Protein AF-0000000067704475 (afdb_homodimer)

Sequence (230 aa):
VDNSTEVEGEVRLVNEGNGSCFGRVEIFHRGQWGTVCDDSWGLEDARVVCRQLGCGGVLSAPSNAHFGQGTGPILMDDVSCTGRESKLSECRHSGFGSHNCGHSEDAGVICQEIIVDNSTEVEGEVRLVNEGNGSCFGRVEIFHRGQWGTVCDDSWGLEDARVVCRQLGCGGVLSAPSNAHFGQGTGPILMDDVSCTGRESKLSECRHSGFGSHNCGHSEDAGVICQEII

Structure (mmCIF, N/CA/C/O backbone):
data_AF-0000000067704475-model_v1
#
loop_
_entity.id
_entity.type
_entity.pdbx_description
1 polymer 'SRCR domain-containing protein'
#
loop_
_atom_site.group_PDB
_atom_site.id
_atom_site.type_symbol
_atom_site.label_atom_id
_atom_site.label_alt_id
_atom_site.label_comp_id
_atom_site.label_asym_id
_atom_site.label_entity_id
_atom_site.label_seq_id
_atom_site.pdbx_PDB_ins_code
_atom_site.Cartn_x
_atom_site.Cartn_y
_atom_site.Cartn_z
_atom_site.occupancy
_atom_site.B_iso_or_equiv
_atom_site.auth_seq_id
_atom_site.auth_comp_id
_atom_site.auth_asym_id
_atom_site.auth_atom_id
_atom_site.pdbx_PDB_model_num
ATOM 1 N N . VAL A 1 1 ? -25.469 -4.277 -10.938 1 27.5 1 VAL A N 1
ATOM 2 C CA . VAL A 1 1 ? -24.594 -5.32 -11.461 1 27.5 1 VAL A CA 1
ATOM 3 C C . VAL A 1 1 ? -23.141 -4.898 -11.297 1 27.5 1 VAL A C 1
ATOM 5 O O . VAL A 1 1 ? -22.719 -3.873 -11.844 1 27.5 1 VAL A O 1
ATOM 8 N N . ASP A 1 2 ? -22.547 -4.988 -10.148 1 29.66 2 ASP A N 1
ATOM 9 C CA . ASP A 1 2 ? -21.188 -4.527 -9.852 1 29.66 2 ASP A CA 1
ATOM 10 C C . ASP A 1 2 ? -20.219 -4.941 -10.953 1 29.66 2 ASP A C 1
ATOM 12 O O . ASP A 1 2 ? -20.062 -6.133 -11.234 1 29.66 2 ASP A O 1
ATOM 16 N N . ASN A 1 3 ? -20.25 -4.293 -12.039 1 37.5 3 ASN A N 1
ATOM 17 C CA . ASN A 1 3 ? -19.438 -4.469 -13.242 1 37.5 3 ASN A CA 1
ATOM 18 C C . ASN A 1 3 ? -17.984 -4.801 -12.898 1 37.5 3 ASN A C 1
ATOM 20 O O . ASN A 1 3 ? -17.109 -3.934 -12.969 1 37.5 3 ASN A O 1
ATOM 24 N N . SER A 1 4 ? -17.703 -5.363 -11.75 1 48.84 4 SER A N 1
ATOM 25 C CA . SER A 1 4 ? -16.312 -5.668 -11.445 1 48.84 4 SER A CA 1
ATOM 26 C C . SER A 1 4 ? -15.719 -6.605 -12.492 1 48.84 4 SER A C 1
ATOM 28 O O . SER A 1 4 ? -16.172 -7.738 -12.656 1 48.84 4 SER A O 1
ATOM 30 N N . THR A 1 5 ? -15.484 -6.16 -13.766 1 66.75 5 THR A N 1
ATOM 31 C CA . THR A 1 5 ? -14.875 -6.828 -14.914 1 66.75 5 THR A CA 1
ATOM 32 C C . THR A 1 5 ? -13.547 -7.465 -14.523 1 66.75 5 THR A C 1
ATOM 34 O O . THR A 1 5 ? -12.477 -6.918 -14.82 1 66.75 5 THR A O 1
ATOM 37 N N . GLU A 1 6 ? -13.609 -8.305 -13.453 1 71.75 6 GLU A N 1
ATOM 38 C CA . GLU A 1 6 ? -12.359 -8.969 -13.102 1 71.75 6 GLU A CA 1
ATOM 39 C C . GLU A 1 6 ? -11.953 -9.977 -14.172 1 71.75 6 GLU A C 1
ATOM 41 O O . GLU A 1 6 ? -12.805 -10.617 -14.789 1 71.75 6 GLU A O 1
ATOM 46 N N . VAL A 1 7 ? -10.664 -10.031 -14.492 1 86.56 7 VAL A N 1
ATOM 47 C CA . VAL A 1 7 ? -10.078 -10.922 -15.492 1 86.56 7 VAL A CA 1
ATOM 48 C C . VAL A 1 7 ? -9.547 -12.18 -14.82 1 86.56 7 VAL A C 1
ATOM 50 O O . VAL A 1 7 ? -8.961 -12.109 -13.734 1 86.56 7 VAL A O 1
ATOM 53 N N . GLU A 1 8 ? -9.852 -13.344 -15.5 1 92.31 8 GLU A N 1
ATOM 54 C CA . GLU A 1 8 ? -9.352 -14.625 -15.008 1 92.31 8 GLU A CA 1
ATOM 55 C C . GLU A 1 8 ? -7.836 -14.586 -14.812 1 92.31 8 GLU A C 1
ATOM 57 O O . GLU A 1 8 ? -7.102 -14.18 -15.719 1 92.31 8 GLU A O 1
ATOM 62 N N . GLY A 1 9 ? -7.398 -15.031 -13.625 1 93 9 GLY A N 1
ATOM 63 C CA . GLY A 1 9 ? -5.977 -15.055 -13.328 1 93 9 GLY A CA 1
ATOM 64 C C . GLY A 1 9 ? -5.449 -13.711 -12.844 1 93 9 GLY A C 1
ATOM 65 O O . GLY A 1 9 ? -4.242 -13.555 -12.641 1 93 9 GLY A O 1
ATOM 66 N N . GLU A 1 10 ? -6.363 -12.773 -12.703 1 91.62 10 GLU A N 1
ATOM 67 C CA . GLU A 1 10 ? -5.961 -11.484 -12.156 1 91.62 10 GLU A CA 1
ATOM 68 C C . GLU A 1 10 ? -5.434 -11.617 -10.734 1 91.62 10 GLU A C 1
ATOM 70 O O . GLU A 1 10 ? -5.926 -12.445 -9.961 1 91.62 10 GLU A O 1
ATOM 75 N N . VAL A 1 11 ? -4.352 -10.852 -10.414 1 93.94 11 VAL A N 1
ATOM 76 C CA . VAL A 1 11 ? -3.781 -10.891 -9.078 1 93.94 11 VAL A CA 1
ATOM 77 C C . VAL A 1 11 ? -3.908 -9.508 -8.43 1 93.94 11 VAL A C 1
ATOM 79 O O . VAL A 1 11 ? -3.797 -8.484 -9.102 1 93.94 11 VAL A O 1
ATOM 82 N N . ARG A 1 12 ? -4.191 -9.5 -7.098 1 86.62 12 ARG A N 1
ATOM 83 C CA . ARG A 1 12 ? -4.156 -8.266 -6.312 1 86.62 12 ARG A CA 1
ATOM 84 C C . ARG A 1 12 ? -3.457 -8.492 -4.977 1 86.62 12 ARG A C 1
ATOM 86 O O . ARG A 1 12 ? -3.299 -9.633 -4.535 1 86.62 12 ARG A O 1
ATOM 93 N N . LEU A 1 13 ? -2.986 -7.422 -4.41 1 86 13 LEU A N 1
ATOM 94 C CA . LEU A 1 13 ? -2.373 -7.453 -3.086 1 86 13 LEU A CA 1
ATOM 95 C C . LEU A 1 13 ? -3.24 -6.719 -2.068 1 86 13 LEU A C 1
ATOM 97 O O . LEU A 1 13 ? -3.648 -5.578 -2.301 1 86 13 LEU A O 1
ATOM 101 N N . VAL A 1 14 ? -3.619 -7.504 -0.978 1 78.69 14 VAL A N 1
ATOM 102 C CA . VAL A 1 14 ? -4.438 -6.941 0.089 1 78.69 14 VAL A CA 1
ATOM 103 C C . VAL A 1 14 ? -3.572 -6.668 1.317 1 78.69 14 VAL A C 1
ATOM 105 O O . VAL A 1 14 ? -2.84 -7.551 1.774 1 78.69 14 VAL A O 1
ATOM 108 N N . ASN A 1 15 ? -3.486 -5.578 1.863 1 70 15 ASN A N 1
ATOM 109 C CA . ASN A 1 15 ? -2.74 -5.223 3.066 1 70 15 ASN A CA 1
ATOM 110 C C . ASN A 1 15 ? -3.641 -4.578 4.117 1 70 15 ASN A C 1
ATOM 112 O O . ASN A 1 15 ? -4.438 -3.695 3.797 1 70 15 ASN A O 1
ATOM 116 N N . GLU A 1 16 ? -4.086 -5.516 5.07 1 54.25 16 GLU A N 1
ATOM 117 C CA . GLU A 1 16 ? -4.926 -5.008 6.152 1 54.25 16 GLU A CA 1
ATOM 118 C C . GLU A 1 16 ? -4.168 -4.004 7.016 1 54.25 16 GLU A C 1
ATOM 120 O O . GLU A 1 16 ? -4.766 -3.314 7.844 1 54.25 16 GLU A O 1
ATOM 125 N N . GLY A 1 17 ? -2.881 -4.148 7.109 1 48.53 17 GLY A N 1
ATOM 126 C CA . GLY A 1 17 ? -2.344 -3.262 8.133 1 48.53 17 GLY A CA 1
ATOM 127 C C . GLY A 1 17 ? -2.787 -1.82 7.965 1 48.53 17 GLY A C 1
ATOM 128 O O . GLY A 1 17 ? -3.482 -1.486 7.004 1 48.53 17 GLY A O 1
ATOM 129 N N . ASN A 1 18 ? -2.666 -1.121 9.141 1 48.41 18 ASN A N 1
ATOM 130 C CA . ASN A 1 18 ? -3.047 0.264 9.398 1 48.41 18 ASN A CA 1
ATOM 131 C C . ASN A 1 18 ? -2.713 1.166 8.211 1 48.41 18 ASN A C 1
ATOM 133 O O . ASN A 1 18 ? -2.389 2.342 8.391 1 48.41 18 ASN A O 1
ATOM 137 N N . GLY A 1 19 ? -2.904 0.576 7.102 1 56.06 19 GLY A N 1
ATOM 138 C CA . GLY A 1 19 ? -2.842 1.43 5.926 1 56.06 19 GLY A CA 1
ATOM 139 C C . GLY A 1 19 ? -1.521 1.33 5.184 1 56.06 19 GLY A C 1
ATOM 140 O O . GLY A 1 19 ? -0.569 0.726 5.68 1 56.06 19 GLY A O 1
ATOM 141 N N . SER A 1 20 ? -1.355 1.342 3.975 1 68 20 SER A N 1
ATOM 142 C CA . SER A 1 20 ? -0.176 1.484 3.127 1 68 20 SER A CA 1
ATOM 143 C C . SER A 1 20 ? 0.798 2.506 3.703 1 68 20 SER A C 1
ATOM 145 O O . SER A 1 20 ? 0.386 3.451 4.379 1 68 20 SER A O 1
ATOM 147 N N . CYS A 1 21 ? 2.078 2.07 3.881 1 78.88 21 CYS A N 1
ATOM 148 C CA . CYS A 1 21 ? 3.094 3.02 4.324 1 78.88 21 CYS A CA 1
ATOM 149 C C . CYS A 1 21 ? 3.523 3.932 3.182 1 78.88 21 CYS A C 1
ATOM 151 O O . CYS A 1 21 ? 4.602 4.527 3.227 1 78.88 21 CYS A O 1
ATOM 153 N N . PHE A 1 22 ? 2.635 3.957 2.271 1 80.38 22 PHE A N 1
ATOM 154 C CA . PHE A 1 22 ? 2.832 4.918 1.191 1 80.38 22 PHE A CA 1
ATOM 155 C C . PHE A 1 22 ? 1.501 5.297 0.556 1 80.38 22 PHE A C 1
ATOM 157 O O . PHE A 1 22 ? 0.582 4.48 0.489 1 80.38 22 PHE A O 1
ATOM 164 N N . GLY A 1 23 ? 1.491 6.473 0.133 1 86.06 23 GLY A N 1
ATOM 165 C CA . GLY A 1 23 ? 0.282 6.922 -0.538 1 86.06 23 GLY A CA 1
ATOM 166 C C . GLY A 1 23 ? 0.044 8.414 -0.401 1 86.06 23 GLY A C 1
ATOM 167 O O . GLY A 1 23 ? 0.903 9.141 0.1 1 86.06 23 GLY A O 1
ATOM 168 N N . ARG A 1 24 ? -1.082 8.836 -0.979 1 90.12 24 ARG A N 1
ATOM 169 C CA . ARG A 1 24 ? -1.553 10.211 -0.804 1 90.12 24 ARG A CA 1
ATOM 170 C C . ARG A 1 24 ? -1.97 10.461 0.64 1 90.12 24 ARG A C 1
ATOM 172 O O . ARG A 1 24 ? -2.629 9.625 1.259 1 90.12 24 ARG A O 1
ATOM 179 N N . VAL A 1 25 ? -1.579 11.578 1.176 1 94.62 25 VAL A N 1
ATOM 180 C CA 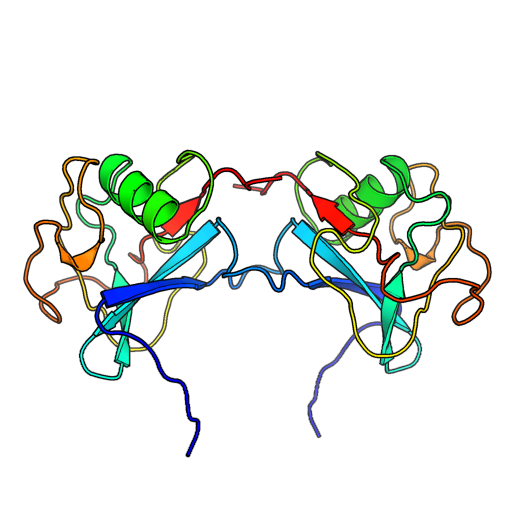. VAL A 1 25 ? -1.859 11.883 2.576 1 94.62 25 VAL A CA 1
ATOM 181 C C . VAL A 1 25 ? -3.26 12.469 2.707 1 94.62 25 VAL A C 1
ATOM 183 O O . VAL A 1 25 ? -3.604 13.43 2.01 1 94.62 25 VAL A O 1
ATOM 186 N N . GLU A 1 26 ? -4.016 11.891 3.594 1 94.44 26 GLU A N 1
ATOM 187 C CA . GLU A 1 26 ? -5.289 12.477 4.008 1 94.44 26 GLU A CA 1
ATOM 188 C C . GLU A 1 26 ? -5.371 12.594 5.527 1 94.44 26 GLU A C 1
ATOM 190 O O . GLU A 1 26 ? -4.805 11.773 6.25 1 94.44 26 GLU A O 1
ATOM 195 N N . ILE A 1 27 ? -6.066 13.641 5.938 1 96.19 27 ILE A N 1
ATOM 196 C CA . ILE A 1 27 ? -6.219 13.898 7.367 1 96.19 27 ILE A CA 1
ATOM 197 C C . ILE A 1 27 ? -7.695 14.094 7.703 1 96.19 27 ILE A C 1
ATOM 199 O O . ILE A 1 27 ? -8.445 14.672 6.91 1 96.19 27 ILE A O 1
ATOM 203 N N . PHE A 1 28 ? -8.039 13.57 8.898 1 94.12 28 PHE A N 1
ATOM 204 C CA . PHE A 1 28 ? -9.414 13.703 9.375 1 94.12 28 PHE A CA 1
ATOM 205 C C . PHE A 1 28 ? -9.555 14.938 10.258 1 94.12 28 PHE A C 1
ATOM 207 O O . PHE A 1 28 ? -8.812 15.109 11.227 1 94.12 28 PHE A O 1
ATOM 214 N N . HIS A 1 29 ? -10.438 15.805 9.898 1 95.06 29 HIS A N 1
ATOM 215 C CA . HIS A 1 29 ? -10.695 17.016 10.664 1 95.06 29 HIS A CA 1
ATOM 216 C C . HIS A 1 29 ? -12.18 17.391 10.617 1 95.06 29 HIS A C 1
ATOM 218 O O . HIS A 1 29 ? -12.766 17.484 9.539 1 95.06 29 HIS A O 1
ATOM 224 N N . ARG A 1 30 ? -12.703 17.484 11.773 1 92.94 30 ARG A N 1
ATOM 225 C CA . ARG A 1 30 ? -14.078 17.938 11.945 1 92.94 30 ARG A CA 1
ATOM 226 C C . ARG A 1 30 ? -15.031 17.141 11.07 1 92.94 30 ARG A C 1
ATOM 228 O O . ARG A 1 30 ? -15.836 17.719 10.328 1 92.94 30 ARG A O 1
ATOM 235 N N . GLY A 1 31 ? -14.875 15.891 11.094 1 90.12 31 GLY A N 1
ATOM 236 C CA . GLY A 1 31 ? -15.859 14.977 10.547 1 90.12 31 GLY A CA 1
ATOM 237 C C . GLY A 1 31 ? -15.609 14.633 9.086 1 90.12 31 GLY A C 1
ATOM 238 O O . GLY A 1 31 ? -16.422 13.953 8.453 1 90.12 31 GLY A O 1
ATOM 239 N N . GLN A 1 32 ? -14.562 15.109 8.531 1 89.31 32 GLN A N 1
ATOM 240 C CA . GLN A 1 32 ? -14.32 14.844 7.117 1 89.31 32 GLN A CA 1
ATOM 241 C C . GLN A 1 32 ? -12.844 14.547 6.859 1 89.31 32 GLN A C 1
ATOM 243 O O . GLN A 1 32 ? -11.969 15.148 7.48 1 89.31 32 GLN A O 1
ATOM 248 N N . TRP A 1 33 ? -12.617 13.648 5.945 1 91.31 33 TRP A N 1
ATOM 249 C CA . TRP A 1 33 ? -11.281 13.414 5.41 1 91.31 33 TRP A CA 1
ATOM 250 C C . TRP A 1 33 ? -10.953 14.406 4.305 1 91.31 33 TRP A C 1
ATOM 252 O O . TRP A 1 33 ? -11.805 14.742 3.482 1 91.31 33 TRP A O 1
ATOM 262 N N . GLY A 1 34 ? -9.766 14.891 4.23 1 95.44 34 GLY A N 1
ATOM 263 C CA . GLY A 1 34 ? -9.289 15.773 3.176 1 95.44 34 GLY A CA 1
ATOM 264 C C . GLY A 1 34 ? -7.809 15.609 2.885 1 95.44 34 GLY A C 1
ATOM 265 O O . GLY A 1 34 ? -7.094 14.945 3.641 1 95.44 34 GLY A O 1
ATOM 266 N N . THR A 1 35 ? -7.379 16.203 1.788 1 97.56 35 THR A N 1
ATOM 267 C CA . THR A 1 35 ? -6 16.031 1.34 1 97.56 35 THR A CA 1
ATOM 268 C C . THR A 1 35 ? -5.105 17.141 1.907 1 97.56 35 THR A C 1
ATOM 270 O O . THR A 1 35 ? -5.594 18.094 2.518 1 97.56 35 THR A O 1
ATOM 273 N N . VAL A 1 36 ? -3.814 16.859 1.799 1 98.56 36 VAL A N 1
ATOM 274 C CA . VAL A 1 36 ? -2.77 17.812 2.158 1 98.56 36 VAL A CA 1
ATOM 275 C C . VAL A 1 36 ? -2.092 18.344 0.894 1 98.56 36 VAL A C 1
ATOM 277 O O . VAL A 1 36 ? -1.666 17.547 0.041 1 98.56 36 VAL A O 1
ATOM 280 N N . CYS A 1 37 ? -2.064 19.641 0.747 1 98.62 37 CYS A N 1
ATOM 281 C CA . CYS A 1 37 ? -1.386 20.266 -0.378 1 98.62 37 CYS A CA 1
ATOM 282 C C . CYS A 1 37 ? 0.127 20.141 -0.249 1 98.62 37 CYS A C 1
ATOM 284 O O . CYS A 1 37 ? 0.664 20.172 0.86 1 98.62 37 CYS A O 1
ATOM 286 N N . ASP A 1 38 ? 0.813 20.172 -1.404 1 98.19 38 ASP A N 1
ATOM 287 C CA . ASP A 1 38 ? 2.24 19.859 -1.371 1 98.19 38 ASP A CA 1
ATOM 288 C C . ASP A 1 38 ? 3.08 21.141 -1.393 1 98.19 38 ASP A C 1
ATOM 290 O O . ASP A 1 38 ? 4.301 21.078 -1.545 1 98.19 38 ASP A O 1
ATOM 294 N N . ASP A 1 39 ? 2.381 22.328 -1.24 1 97.81 39 ASP A N 1
ATOM 295 C CA . ASP A 1 39 ? 3.219 23.516 -1.028 1 97.81 39 ASP A CA 1
ATOM 296 C C . ASP A 1 39 ? 4.098 23.344 0.208 1 97.81 39 ASP A C 1
ATOM 298 O O . ASP A 1 39 ? 3.604 23.031 1.292 1 97.81 39 ASP A O 1
ATOM 302 N N . SER A 1 40 ? 5.406 23.422 0.071 1 96.88 40 SER A N 1
ATOM 303 C CA . SER A 1 40 ? 6.402 23.359 1.138 1 96.88 40 SER A CA 1
ATOM 304 C C . SER A 1 40 ? 6.48 21.969 1.739 1 96.88 40 SER A C 1
ATOM 306 O O . SER A 1 40 ? 7.062 21.781 2.809 1 96.88 40 SER A O 1
ATOM 308 N N . TRP A 1 41 ? 5.809 20.953 1.108 1 98.38 41 TRP A N 1
ATOM 309 C CA . TRP A 1 41 ? 5.82 19.578 1.584 1 98.38 41 TRP A CA 1
ATOM 310 C C . TRP A 1 41 ? 7.211 18.953 1.445 1 98.38 41 TRP A C 1
ATOM 312 O O . TRP A 1 41 ? 7.844 19.078 0.392 1 98.38 41 TRP A O 1
ATOM 322 N N . GLY A 1 42 ? 7.742 18.391 2.506 1 97.38 42 GLY A N 1
ATOM 323 C CA . GLY A 1 42 ? 9.078 17.828 2.443 1 97.38 42 GLY A CA 1
ATOM 324 C C . GLY A 1 42 ? 9.281 16.656 3.383 1 97.38 42 GLY A C 1
ATOM 325 O O . GLY A 1 42 ? 8.312 16.109 3.914 1 97.38 42 GLY A O 1
ATOM 326 N N . LEU A 1 43 ? 10.516 16.312 3.639 1 96.75 43 LEU A N 1
ATOM 327 C CA . LEU A 1 43 ? 10.883 15.094 4.34 1 96.75 43 LEU A CA 1
ATOM 328 C C . LEU A 1 43 ? 10.477 15.164 5.809 1 96.75 43 LEU A C 1
ATOM 330 O O . LEU A 1 43 ? 10.07 14.164 6.398 1 96.75 43 LEU A O 1
ATOM 334 N N . GLU A 1 44 ? 10.617 16.312 6.371 1 98.38 44 GLU A N 1
ATOM 335 C CA . GLU A 1 44 ? 10.258 16.438 7.781 1 98.38 44 GLU A CA 1
ATOM 336 C C . GLU A 1 44 ? 8.766 16.219 7.996 1 98.38 44 GLU A C 1
ATOM 338 O O . GLU A 1 44 ? 8.352 15.641 9.008 1 98.38 44 GLU A O 1
ATOM 343 N N . ASP A 1 45 ? 7.969 16.719 7.055 1 98.62 45 ASP A N 1
ATOM 344 C CA . ASP A 1 45 ? 6.531 16.484 7.125 1 98.62 45 ASP A CA 1
ATOM 345 C C . ASP A 1 45 ? 6.211 15 6.98 1 98.62 45 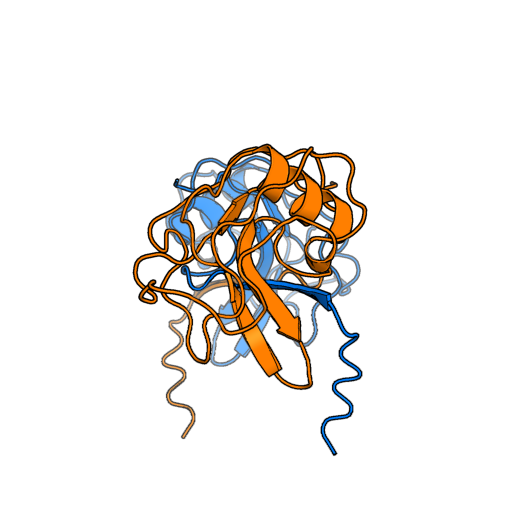ASP A C 1
ATOM 347 O O . ASP A 1 45 ? 5.465 14.438 7.789 1 98.62 45 ASP A O 1
ATOM 351 N N . ALA A 1 46 ? 6.852 14.445 5.98 1 97.62 46 ALA A N 1
ATOM 352 C CA . ALA A 1 46 ? 6.641 13.031 5.715 1 97.62 46 ALA A CA 1
ATOM 353 C C . ALA A 1 46 ? 7.082 12.18 6.902 1 97.62 46 ALA A C 1
ATOM 355 O O . ALA A 1 46 ? 6.445 11.172 7.223 1 97.62 46 ALA A O 1
ATOM 356 N N . ARG A 1 47 ? 8.133 12.57 7.527 1 96.81 47 ARG A N 1
ATOM 357 C CA . ARG A 1 47 ? 8.633 11.844 8.688 1 96.81 47 ARG A CA 1
ATOM 358 C C . ARG A 1 47 ? 7.582 11.781 9.789 1 96.81 47 ARG A C 1
ATOM 360 O O . ARG A 1 47 ? 7.398 10.734 10.422 1 96.81 47 ARG A O 1
ATOM 367 N N . VAL A 1 48 ? 6.906 12.867 10.023 1 98.12 48 VAL A N 1
ATOM 368 C CA . VAL A 1 48 ? 5.859 12.922 11.039 1 98.12 48 VAL A CA 1
ATOM 369 C C . VAL A 1 48 ? 4.719 11.977 10.648 1 98.12 48 VAL A C 1
ATOM 371 O O . VAL A 1 48 ? 4.195 11.25 11.5 1 98.12 48 VAL A O 1
ATOM 374 N N . VAL A 1 49 ? 4.371 11.938 9.367 1 96.81 49 VAL A N 1
ATOM 375 C CA . VAL A 1 49 ? 3.297 11.07 8.898 1 96.81 49 VAL A CA 1
ATOM 376 C C . VAL A 1 49 ? 3.682 9.609 9.102 1 96.81 49 VAL A C 1
ATOM 378 O O . VAL A 1 49 ? 2.889 8.82 9.625 1 96.81 49 VAL A O 1
ATOM 381 N N . CYS A 1 50 ? 4.883 9.273 8.672 1 92.38 50 CYS A N 1
ATOM 382 C CA . CYS A 1 50 ? 5.348 7.902 8.836 1 92.38 50 CYS A CA 1
ATOM 383 C C . CYS A 1 50 ? 5.297 7.477 10.297 1 92.38 50 CYS A C 1
ATOM 385 O O . CYS A 1 50 ? 4.797 6.398 10.617 1 92.38 50 CYS A O 1
ATOM 387 N N . ARG A 1 51 ? 5.793 8.305 11.188 1 93.88 51 ARG A N 1
ATOM 388 C CA . ARG A 1 51 ? 5.789 8.008 12.617 1 93.88 51 ARG A CA 1
ATOM 389 C C . ARG A 1 51 ? 4.363 7.883 13.141 1 93.88 51 ARG A C 1
ATOM 391 O O . ARG A 1 51 ? 4.047 6.945 13.875 1 93.88 51 ARG A O 1
ATOM 398 N N . GLN A 1 52 ? 3.551 8.852 12.742 1 93.81 52 GLN A N 1
ATOM 399 C CA . GLN A 1 52 ? 2.17 8.867 13.211 1 93.81 52 GLN A CA 1
ATOM 400 C C . GLN A 1 52 ? 1.437 7.59 12.812 1 93.81 52 GLN A C 1
ATOM 402 O O . GLN A 1 52 ? 0.564 7.113 13.547 1 93.81 52 GLN A O 1
ATOM 407 N N . LEU A 1 53 ? 1.816 7.051 11.727 1 89.06 53 LEU A N 1
ATOM 408 C CA . LEU A 1 53 ? 1.138 5.871 11.203 1 89.06 53 LEU A CA 1
ATOM 409 C C . LEU A 1 53 ? 1.81 4.594 11.695 1 89.06 53 LEU A C 1
ATOM 411 O O . LEU A 1 53 ? 1.356 3.49 11.383 1 89.06 53 LEU A O 1
ATOM 415 N N . GLY A 1 54 ? 2.865 4.773 12.414 1 87.5 54 GLY A N 1
ATOM 416 C CA . GLY A 1 54 ? 3.568 3.607 12.922 1 87.5 54 GLY A CA 1
ATOM 417 C C . GLY A 1 54 ? 4.359 2.877 11.852 1 87.5 54 GLY A C 1
ATOM 418 O O . GLY A 1 54 ? 4.582 1.668 11.961 1 87.5 54 GLY A O 1
ATOM 419 N N . CYS A 1 55 ? 4.719 3.564 10.828 1 84.31 55 CYS A N 1
ATOM 420 C CA . CYS A 1 55 ? 5.559 3.02 9.766 1 84.31 55 CYS A CA 1
ATOM 421 C C . CYS A 1 55 ? 7.035 3.189 10.094 1 84.31 55 CYS A C 1
ATOM 423 O O . CYS A 1 55 ? 7.383 3.709 11.156 1 84.31 55 CYS A O 1
ATOM 425 N N . GLY A 1 56 ? 7.941 2.592 9.188 1 84.94 56 GLY A N 1
ATOM 426 C CA . GLY A 1 56 ? 9.375 2.801 9.336 1 84.94 56 GLY A CA 1
ATOM 427 C C . GLY A 1 56 ? 9.812 4.195 8.945 1 84.94 56 GLY A C 1
ATOM 428 O O . GLY A 1 56 ? 9.008 5.129 8.938 1 84.94 56 GLY A O 1
ATOM 429 N N . GLY A 1 57 ? 11.109 4.34 8.703 1 87.5 57 GLY A N 1
ATOM 430 C CA . GLY A 1 57 ? 11.648 5.641 8.344 1 87.5 57 GLY A CA 1
ATOM 431 C C . GLY A 1 57 ? 11.117 6.164 7.027 1 87.5 57 GLY A C 1
ATOM 432 O O . GLY A 1 57 ? 10.672 5.391 6.18 1 87.5 57 GLY A O 1
ATOM 433 N N . VAL A 1 58 ? 11.148 7.512 6.957 1 90.25 58 VAL A N 1
ATOM 434 C CA . VAL A 1 58 ? 1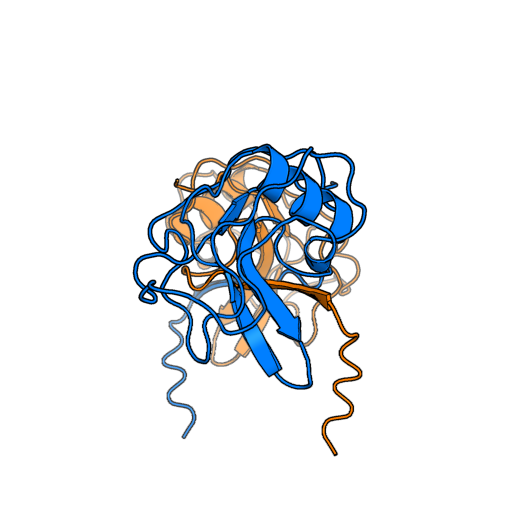0.695 8.148 5.723 1 90.25 58 VAL A CA 1
ATOM 435 C C . VAL A 1 58 ? 11.703 7.879 4.605 1 90.25 58 VAL A C 1
ATOM 437 O O . VAL A 1 58 ? 12.914 7.945 4.824 1 90.25 58 VAL A O 1
ATOM 440 N N . LEU A 1 59 ? 11.133 7.504 3.514 1 84.38 59 LEU A N 1
ATOM 441 C CA . LEU A 1 59 ? 11.977 7.289 2.342 1 84.38 59 LEU A CA 1
ATOM 442 C C . LEU A 1 59 ? 11.867 8.461 1.369 1 84.38 59 LEU A C 1
ATOM 444 O O . LEU A 1 59 ? 12.852 8.859 0.754 1 84.38 59 LEU A O 1
ATOM 448 N N . SER A 1 60 ? 10.664 8.992 1.176 1 88.5 60 SER A N 1
ATOM 449 C CA . SER A 1 60 ? 10.445 10.102 0.257 1 88.5 60 SER A CA 1
ATOM 450 C C . SER A 1 60 ? 9.148 10.836 0.575 1 88.5 60 SER A C 1
ATOM 452 O O . SER A 1 60 ? 8.305 10.328 1.307 1 88.5 60 SER A O 1
ATOM 454 N N . ALA A 1 61 ? 9.039 12.094 0.059 1 95.56 61 ALA A N 1
ATOM 455 C CA . ALA A 1 61 ? 7.863 12.953 0.177 1 95.56 61 ALA A CA 1
ATOM 456 C C . ALA A 1 61 ? 7.379 13.414 -1.196 1 95.56 61 ALA A C 1
ATOM 458 O O . ALA A 1 61 ? 7.527 14.586 -1.555 1 95.56 61 ALA A O 1
ATOM 459 N N . PRO A 1 62 ? 6.676 12.508 -1.872 1 91 62 PRO A N 1
ATOM 460 C CA . PRO A 1 62 ? 6.289 12.859 -3.238 1 91 62 PRO A CA 1
ATOM 461 C C . PRO A 1 62 ? 5.25 13.977 -3.287 1 91 62 PRO A C 1
ATOM 463 O O . PRO A 1 62 ? 4.418 14.094 -2.385 1 91 62 PRO A O 1
ATOM 466 N N . SER A 1 63 ? 5.32 14.766 -4.352 1 94.75 63 SER A N 1
ATOM 467 C CA . SER A 1 63 ? 4.418 15.883 -4.625 1 94.75 63 SER A CA 1
ATOM 468 C C . SER A 1 63 ? 3.662 15.672 -5.934 1 94.75 63 SER A C 1
ATOM 470 O O . SER A 1 63 ? 3.65 14.562 -6.48 1 94.75 63 SER A O 1
ATOM 472 N N . ASN A 1 64 ? 2.807 16.625 -6.289 1 93.81 64 ASN A N 1
ATOM 473 C CA . ASN A 1 64 ? 2.123 16.656 -7.578 1 93.81 64 ASN A CA 1
ATOM 474 C C . ASN A 1 64 ? 1.183 15.469 -7.738 1 93.81 64 ASN A C 1
ATOM 476 O O . ASN A 1 64 ? 1.128 14.859 -8.805 1 93.81 64 ASN A O 1
ATOM 480 N N . ALA A 1 65 ? 0.542 15.109 -6.699 1 92 65 ALA A N 1
ATOM 481 C CA . ALA A 1 65 ? -0.446 14.031 -6.742 1 92 65 ALA A CA 1
ATOM 482 C C . ALA A 1 65 ? 0.169 12.742 -7.285 1 92 65 ALA A C 1
ATOM 484 O O . ALA A 1 65 ? -0.436 12.062 -8.109 1 92 65 ALA A O 1
ATOM 485 N N . HIS A 1 66 ? 1.329 12.508 -6.82 1 83.44 66 HIS A N 1
ATOM 486 C CA . HIS A 1 66 ? 2.074 11.336 -7.254 1 83.44 66 HIS A CA 1
ATOM 487 C C . HIS A 1 66 ? 1.227 10.07 -7.145 1 83.44 66 HIS A C 1
ATOM 489 O O . HIS A 1 66 ? 1.347 9.164 -7.973 1 83.44 66 HIS A O 1
ATOM 495 N N . PHE A 1 67 ? 0.369 9.984 -6.148 1 81.62 67 PHE A N 1
ATOM 496 C CA . PHE A 1 67 ? -0.441 8.797 -5.914 1 81.62 67 PHE A CA 1
ATOM 497 C C . PHE A 1 67 ? -1.873 9.016 -6.387 1 81.62 67 PHE A C 1
ATOM 499 O O . PHE A 1 67 ? -2.791 8.32 -5.949 1 81.62 67 PHE A O 1
ATOM 506 N N . GLY A 1 68 ? -2.029 9.953 -7.27 1 81.81 68 GLY A N 1
ATOM 507 C CA . GLY A 1 68 ? -3.361 10.281 -7.754 1 81.81 68 GLY A CA 1
ATOM 508 C C . GLY A 1 68 ? -4.012 11.422 -6.996 1 81.81 68 GLY A C 1
ATOM 509 O O . GLY A 1 68 ? -3.645 11.703 -5.848 1 81.81 68 GLY A O 1
ATOM 510 N N . GLN A 1 69 ? -4.965 11.984 -7.656 1 88.19 69 GLN A N 1
ATOM 511 C CA . GLN A 1 69 ? -5.688 13.109 -7.078 1 88.19 69 GLN A CA 1
ATOM 512 C C . GLN A 1 69 ? -6.754 12.633 -6.094 1 88.19 69 GLN A C 1
ATOM 514 O O . GLN A 1 69 ? -7.438 11.633 -6.348 1 88.19 69 GLN A O 1
ATOM 519 N N . GLY A 1 70 ? -6.797 13.375 -4.934 1 88.56 70 GLY A N 1
ATOM 520 C CA . GLY A 1 70 ? -7.895 13.102 -4.02 1 88.56 70 GLY A CA 1
ATOM 521 C C . GLY A 1 70 ? -9.188 13.805 -4.406 1 88.56 70 GLY A C 1
ATOM 522 O O . GLY A 1 70 ? -9.258 14.438 -5.461 1 88.56 70 GLY A O 1
ATOM 523 N N . THR A 1 71 ? -10.141 13.422 -3.643 1 87.31 71 THR A N 1
ATOM 524 C CA . THR A 1 71 ? -11.43 14.086 -3.758 1 87.31 71 THR A CA 1
ATOM 525 C C . THR A 1 71 ? -11.805 14.773 -2.447 1 87.31 71 THR A C 1
ATOM 527 O O . THR A 1 71 ? -11.086 14.656 -1.452 1 87.31 71 THR A O 1
ATOM 530 N N . GLY A 1 72 ? -12.766 15.602 -2.432 1 90.5 72 GLY A N 1
ATOM 531 C CA . GLY A 1 72 ? -13.141 16.297 -1.208 1 90.5 72 GLY A CA 1
ATOM 532 C C . GLY A 1 72 ? -12.32 17.531 -0.943 1 90.5 72 GLY A C 1
ATOM 533 O O . GLY A 1 72 ? -11.68 18.078 -1.853 1 90.5 72 GLY A O 1
ATOM 534 N N . PRO A 1 73 ? -12.297 17.969 0.302 1 96.44 73 PRO A N 1
ATOM 535 C CA . PRO A 1 73 ? -11.594 19.234 0.598 1 96.44 73 PRO A CA 1
ATOM 536 C C . PRO A 1 73 ? -10.078 19.047 0.697 1 96.44 73 PRO A C 1
ATOM 538 O O . PRO A 1 73 ? -9.602 17.953 0.996 1 96.44 73 PRO A O 1
ATOM 541 N N . ILE A 1 74 ? -9.406 20.047 0.348 1 98.12 74 ILE A N 1
ATOM 542 C CA . ILE A 1 74 ? -8.008 20.172 0.737 1 98.12 74 ILE A CA 1
ATOM 543 C C . ILE A 1 74 ? -7.91 20.828 2.111 1 98.12 74 ILE A C 1
ATOM 545 O O . ILE A 1 74 ? -8.305 21.984 2.283 1 98.12 74 ILE A O 1
ATOM 549 N N . LEU A 1 75 ? -7.352 20.109 3.051 1 98.31 75 LEU A N 1
ATOM 550 C CA . LEU A 1 75 ? -7.516 20.531 4.438 1 98.31 75 LEU A CA 1
ATOM 551 C C . LEU A 1 75 ? -6.258 21.234 4.941 1 98.31 75 LEU A C 1
ATOM 553 O O . LEU A 1 75 ? -6.328 22.062 5.852 1 98.31 75 LEU A O 1
ATOM 557 N N . MET A 1 76 ? -5.117 20.844 4.434 1 98.56 76 MET A N 1
ATOM 558 C CA . MET A 1 76 ? -3.898 21.484 4.926 1 98.56 76 MET A CA 1
ATOM 559 C C . MET A 1 76 ? -3.068 22.031 3.77 1 98.56 76 MET A C 1
ATOM 561 O O . MET A 1 76 ? -3.07 21.469 2.674 1 98.56 76 MET A O 1
ATOM 565 N N . ASP A 1 77 ? -2.412 23.109 4.02 1 98.56 77 ASP A N 1
ATOM 566 C CA . ASP A 1 77 ? -1.496 23.797 3.119 1 98.56 77 ASP A CA 1
ATOM 567 C C . ASP A 1 77 ? -0.355 24.469 3.893 1 98.56 77 ASP A C 1
ATOM 569 O O . ASP A 1 77 ? -0.5 24.781 5.074 1 98.56 77 ASP A O 1
ATOM 573 N N . ASP A 1 78 ? 0.814 24.594 3.172 1 98.69 78 ASP A N 1
ATOM 574 C CA . ASP A 1 78 ? 1.986 25.219 3.764 1 98.69 78 ASP A CA 1
ATOM 575 C C . ASP A 1 78 ? 2.375 24.547 5.074 1 98.69 78 ASP A C 1
ATOM 577 O O . ASP A 1 78 ? 2.621 25.219 6.078 1 98.69 78 ASP A O 1
ATOM 581 N N . VAL A 1 79 ? 2.334 23.219 5.055 1 98.69 79 VAL A N 1
ATOM 582 C CA . VAL A 1 79 ? 2.721 22.438 6.23 1 98.69 79 VAL A CA 1
ATOM 583 C C . VAL A 1 79 ? 4.234 22.516 6.418 1 98.69 79 VAL A C 1
ATOM 585 O O . VAL A 1 79 ? 4.992 22.375 5.457 1 98.69 79 VAL A O 1
ATOM 588 N N . SER A 1 80 ? 4.59 22.766 7.602 1 98.38 80 SER A N 1
ATOM 589 C CA . SER A 1 80 ? 6.008 22.875 7.941 1 98.38 80 SER A CA 1
ATOM 590 C C . SER A 1 80 ? 6.305 22.234 9.297 1 98.38 80 SER A C 1
ATOM 592 O O . SER A 1 80 ? 6.281 22.922 10.32 1 98.38 80 SER A O 1
ATOM 594 N N . CYS A 1 81 ? 6.668 21.016 9.234 1 98.69 81 CYS A N 1
ATOM 595 C CA . CYS A 1 81 ? 7.055 20.297 10.445 1 98.69 81 CYS A CA 1
ATOM 596 C C . CYS A 1 81 ? 8.547 20.453 10.719 1 98.69 81 CYS A C 1
ATOM 598 O O . CYS A 1 81 ? 9.328 20.672 9.797 1 98.69 81 CYS A O 1
ATOM 600 N N . THR A 1 82 ? 8.945 20.266 11.969 1 97.81 82 THR A N 1
ATOM 601 C CA . THR A 1 82 ? 10.344 20.156 12.352 1 97.81 82 THR A CA 1
ATOM 602 C C . THR A 1 82 ? 10.836 18.719 12.258 1 97.81 82 THR A C 1
ATOM 604 O O . THR A 1 82 ? 12.039 18.469 12.234 1 97.81 82 THR A O 1
ATOM 607 N N . GLY A 1 83 ? 9.914 17.844 12.195 1 96.81 83 GLY A N 1
ATOM 608 C CA . GLY A 1 83 ? 10.234 16.422 12.195 1 96.81 83 GLY A CA 1
ATOM 609 C C . GLY A 1 83 ? 10.078 15.781 13.562 1 96.81 83 GLY A C 1
ATOM 610 O O . GLY A 1 83 ? 10.117 14.555 13.68 1 96.81 83 GLY A O 1
ATOM 611 N N . ARG A 1 84 ? 9.727 16.578 14.617 1 95.75 84 ARG A N 1
ATOM 612 C CA . ARG A 1 84 ? 9.664 16.062 15.977 1 95.75 84 ARG A CA 1
ATOM 613 C C . ARG A 1 84 ? 8.219 15.984 16.469 1 95.75 84 ARG A C 1
ATOM 615 O O . ARG A 1 84 ? 7.941 15.398 17.516 1 95.75 84 ARG A O 1
ATOM 622 N N . GLU A 1 85 ? 7.32 16.594 15.703 1 97.81 85 GLU A N 1
ATOM 623 C CA . GLU A 1 85 ? 5.91 16.562 16.094 1 97.81 85 GLU A CA 1
ATOM 624 C C . GLU A 1 85 ? 5.383 15.141 16.141 1 97.81 85 GLU A C 1
ATOM 626 O O . GLU A 1 85 ? 5.809 14.281 15.359 1 97.81 85 GLU A O 1
ATOM 631 N N . SER A 1 86 ? 4.355 14.859 17 1 95.5 86 SER A N 1
ATOM 632 C CA . SER A 1 86 ? 3.732 13.547 17.125 1 95.5 86 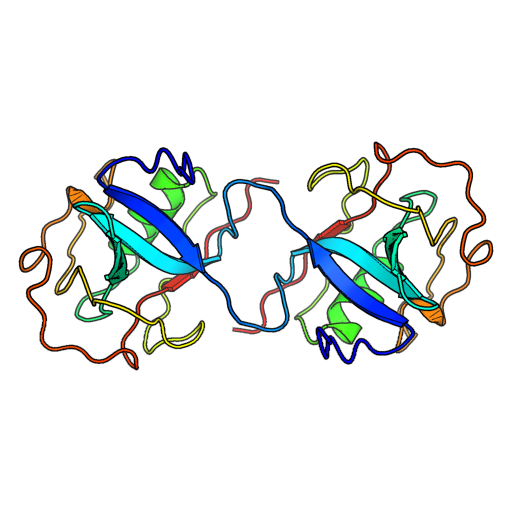SER A CA 1
ATOM 633 C C . SER A 1 86 ? 2.641 13.352 16.078 1 95.5 86 SER A C 1
ATOM 635 O O . SER A 1 86 ? 2.395 12.234 15.633 1 95.5 86 SER A O 1
ATOM 637 N N . LYS A 1 87 ? 2.053 14.492 15.805 1 97.56 87 LYS A N 1
ATOM 638 C CA . LYS A 1 87 ? 0.951 14.461 14.852 1 97.56 87 LYS A CA 1
ATOM 639 C C . LYS A 1 87 ? 1.125 15.523 13.773 1 97.56 87 LYS A C 1
ATOM 641 O O . LYS A 1 87 ? 1.618 16.625 14.047 1 97.56 87 LYS A O 1
ATOM 646 N N . LEU A 1 88 ? 0.588 15.195 12.555 1 98.38 88 LEU A N 1
ATOM 647 C CA . LEU A 1 88 ? 0.658 16.141 11.438 1 98.38 88 LEU A CA 1
ATOM 648 C C . LEU A 1 88 ? -0.11 17.422 11.75 1 98.38 88 LEU A C 1
ATOM 650 O O . LEU A 1 88 ? 0.312 18.516 11.367 1 98.38 88 LEU A O 1
ATOM 654 N N . SER A 1 89 ? -1.192 17.281 12.516 1 97.88 89 SER A N 1
ATOM 655 C CA . SER A 1 89 ? -2.039 18.422 12.836 1 97.88 89 SER A CA 1
ATOM 656 C C . SER A 1 89 ? -1.315 19.406 13.742 1 97.88 89 SER A C 1
ATOM 658 O O . SER A 1 89 ? -1.757 20.547 13.906 1 97.88 89 SER A O 1
ATOM 660 N N . GLU A 1 90 ? -0.246 18.969 14.336 1 98 90 GLU A N 1
ATOM 661 C CA . GLU A 1 90 ? 0.51 19.812 15.266 1 98 90 GLU A CA 1
ATOM 662 C C . GLU A 1 90 ? 1.564 20.641 14.531 1 98 90 GLU A C 1
ATOM 664 O O . GLU A 1 90 ? 2.172 21.531 15.109 1 98 90 GLU A O 1
ATOM 669 N N . CYS A 1 91 ? 1.777 20.344 13.281 1 98.56 91 CYS A N 1
ATOM 670 C CA . CYS A 1 91 ? 2.734 21.109 12.492 1 98.56 91 CYS A CA 1
ATOM 671 C C . CYS A 1 91 ? 2.152 22.453 12.086 1 98.56 91 CYS A C 1
ATOM 673 O O . CYS A 1 91 ? 0.933 22.594 11.977 1 98.56 91 CYS A O 1
ATOM 675 N N . ARG A 1 92 ? 3.072 23.391 11.914 1 98.25 92 ARG A N 1
ATOM 676 C CA . ARG A 1 92 ? 2.615 24.672 11.375 1 98.25 92 ARG A CA 1
ATOM 677 C C . ARG A 1 92 ? 1.966 24.484 10.008 1 98.25 92 ARG A C 1
ATOM 679 O O . ARG A 1 92 ? 2.463 23.719 9.172 1 98.25 92 ARG A O 1
ATOM 686 N N . HIS A 1 93 ? 0.868 25.234 9.773 1 98.31 93 HIS A N 1
ATOM 687 C CA . HIS A 1 93 ? 0.171 25.234 8.492 1 98.31 93 HIS A CA 1
ATOM 688 C C . HIS A 1 93 ? -0.734 26.453 8.352 1 98.31 93 HIS A C 1
ATOM 690 O O . HIS A 1 93 ? -0.919 27.203 9.312 1 98.31 93 HIS A O 1
ATOM 696 N N . SER A 1 94 ? -1.382 26.625 7.258 1 98.19 94 SER A N 1
ATOM 697 C CA . SER A 1 94 ? -2.133 27.844 6.93 1 98.19 94 SER A CA 1
ATOM 698 C C . SER A 1 94 ? -3.51 27.828 7.586 1 98.19 94 SER A C 1
ATOM 700 O O . SER A 1 94 ? -4.27 28.797 7.465 1 98.19 94 SER A O 1
ATOM 702 N N . GLY A 1 95 ? -3.852 26.859 8.297 1 97.56 95 GLY A N 1
ATOM 703 C CA . GLY A 1 95 ? -5.191 26.656 8.828 1 97.56 95 GLY A CA 1
ATOM 704 C C . GLY A 1 95 ? -6 25.641 8.047 1 97.56 95 GLY A C 1
ATOM 705 O O . GLY A 1 95 ? -5.914 25.578 6.82 1 97.56 95 GLY A O 1
ATOM 706 N N . PHE A 1 96 ? -6.734 24.844 8.781 1 97.19 96 PHE A N 1
ATOM 707 C CA . PHE A 1 96 ? -7.535 23.828 8.109 1 97.19 96 PHE A CA 1
ATOM 708 C C . PHE A 1 96 ? -8.516 24.453 7.133 1 97.19 96 PHE A C 1
ATOM 710 O O . PHE A 1 96 ? -9.219 25.406 7.48 1 97.19 96 PHE A O 1
ATOM 717 N N . GLY A 1 97 ? -8.523 23.938 5.93 1 97.19 97 GLY A N 1
ATOM 718 C CA . GLY A 1 97 ? -9.461 24.422 4.926 1 97.19 97 GLY A CA 1
ATOM 719 C C . GLY A 1 97 ? -8.961 25.656 4.195 1 97.19 97 GLY A C 1
ATOM 720 O O . GLY A 1 97 ? -9.562 26.078 3.199 1 97.19 97 GLY A O 1
ATOM 721 N N . SER A 1 98 ? -7.91 26.25 4.691 1 98.12 98 SER A N 1
ATOM 722 C CA . SER A 1 98 ? -7.297 27.406 4.043 1 98.12 98 SER A CA 1
ATOM 723 C C . SER A 1 98 ? -6.152 26.984 3.127 1 98.12 98 SER A C 1
ATOM 725 O O . SER A 1 98 ? -5.105 26.531 3.596 1 98.12 98 SER A O 1
ATOM 727 N N . HIS A 1 99 ? -6.434 27.156 1.821 1 97.69 99 HIS A N 1
ATOM 728 C CA . HIS A 1 99 ? -5.43 26.703 0.859 1 97.69 99 HIS A CA 1
ATOM 729 C C . HIS A 1 99 ? -5.613 27.406 -0.486 1 97.69 99 HIS A C 1
ATOM 731 O O . HIS A 1 99 ? -6.664 27.984 -0.751 1 97.69 99 HIS A O 1
ATOM 737 N N . ASN A 1 100 ? -4.598 27.328 -1.328 1 98.38 100 ASN A N 1
ATOM 738 C CA . ASN A 1 100 ? -4.629 27.797 -2.707 1 98.38 100 ASN A CA 1
ATOM 739 C C . ASN A 1 100 ? -4.227 26.703 -3.689 1 98.38 100 ASN A C 1
ATOM 741 O O . ASN A 1 100 ? -3.633 26.984 -4.73 1 98.38 100 ASN A O 1
ATOM 745 N N . CYS A 1 101 ? -4.473 25.5 -3.326 1 98.31 101 CYS A N 1
ATOM 746 C CA . CYS A 1 101 ? -4.031 24.344 -4.105 1 98.31 101 CYS A CA 1
ATOM 747 C C . CYS A 1 101 ? -5.199 23.719 -4.844 1 98.31 101 CYS A C 1
ATOM 749 O O . CYS A 1 101 ? -6.359 23.938 -4.492 1 98.31 101 CYS A O 1
ATOM 751 N N . GLY A 1 102 ? -4.875 23.016 -5.953 1 97.44 102 GLY A N 1
ATOM 752 C CA . GLY A 1 102 ? -5.742 22 -6.527 1 97.44 102 GLY A CA 1
ATOM 753 C C . GLY A 1 102 ? -5.266 20.594 -6.246 1 97.44 102 GLY A C 1
ATOM 754 O O . GLY A 1 102 ? -4.152 20.391 -5.762 1 97.44 102 GLY A O 1
ATOM 755 N N . HIS A 1 103 ? -6.113 19.641 -6.59 1 96.44 103 HIS A N 1
ATOM 756 C CA . HIS A 1 103 ? -5.809 18.25 -6.254 1 96.44 103 HIS A CA 1
ATOM 757 C C . HIS A 1 103 ? -4.625 17.734 -7.066 1 96.44 103 HIS A C 1
ATOM 759 O O . HIS A 1 103 ? -4.062 16.688 -6.75 1 96.44 103 HIS A O 1
ATOM 765 N N . SER A 1 104 ? -4.203 18.469 -8.125 1 96.06 104 SER A N 1
ATOM 766 C CA . SER A 1 104 ? -2.975 18.094 -8.82 1 96.06 104 SER A CA 1
ATOM 767 C C . SER A 1 104 ? -1.752 18.312 -7.934 1 96.06 104 SER A C 1
ATOM 769 O O . SER A 1 104 ? -0.654 17.859 -8.258 1 96.06 104 SER A O 1
ATOM 771 N N . GLU A 1 105 ? -1.952 18.859 -6.742 1 97.62 105 GLU A N 1
ATOM 772 C CA . GLU A 1 105 ? -0.877 19.172 -5.809 1 97.62 105 GLU A CA 1
ATOM 773 C C . GLU A 1 105 ? -1.045 18.422 -4.496 1 97.62 105 GLU A C 1
ATOM 775 O O . GLU A 1 105 ? -0.588 18.875 -3.445 1 97.62 105 GLU A O 1
ATOM 780 N N . ASP A 1 106 ? -1.623 17.312 -4.609 1 96.56 106 ASP A N 1
ATOM 781 C CA . ASP A 1 106 ? -1.775 16.516 -3.4 1 96.56 106 ASP A CA 1
ATOM 782 C C . ASP A 1 106 ? -0.44 15.898 -2.973 1 96.56 106 ASP A C 1
ATOM 784 O O . ASP A 1 106 ? 0.301 15.375 -3.803 1 96.56 106 ASP A O 1
ATOM 788 N N . ALA A 1 107 ? -0.206 15.938 -1.693 1 97.62 107 ALA A N 1
ATOM 789 C CA . ALA A 1 107 ? 1.036 15.438 -1.113 1 97.62 107 ALA A CA 1
ATOM 790 C C . ALA A 1 107 ? 0.959 13.93 -0.876 1 97.62 107 ALA A C 1
ATOM 792 O O . ALA A 1 107 ? -0.124 13.391 -0.65 1 97.62 107 ALA A O 1
ATOM 793 N N . GLY A 1 108 ? 2.107 13.328 -0.932 1 94.5 108 GLY A N 1
ATOM 794 C CA . GLY A 1 108 ? 2.234 11.914 -0.614 1 94.5 108 GLY A CA 1
ATOM 795 C C . GLY A 1 108 ? 3.428 11.609 0.271 1 94.5 108 GLY A C 1
ATOM 796 O O . GLY A 1 108 ? 4.23 12.5 0.571 1 94.5 108 GLY A O 1
ATOM 797 N N . VAL A 1 109 ? 3.432 10.328 0.731 1 93.12 109 VAL A N 1
ATOM 798 C CA . VAL A 1 109 ? 4.578 9.867 1.504 1 93.12 109 VAL A CA 1
ATOM 799 C C . VAL A 1 109 ? 4.906 8.422 1.127 1 93.12 109 VAL A C 1
ATOM 801 O O . VAL A 1 109 ? 4.031 7.676 0.686 1 93.12 109 VAL A O 1
ATOM 804 N N . ILE A 1 110 ? 6.156 8.125 1.192 1 83.25 110 ILE A N 1
ATOM 805 C CA . ILE A 1 110 ? 6.648 6.754 1.145 1 83.25 110 ILE A CA 1
ATOM 806 C C . ILE A 1 110 ? 7.48 6.461 2.391 1 83.25 110 ILE A C 1
ATOM 808 O O . ILE A 1 110 ? 8.492 7.117 2.635 1 83.25 110 ILE A O 1
ATOM 812 N N . CYS A 1 111 ? 6.961 5.543 3.117 1 86.06 111 CYS A N 1
ATOM 813 C CA . CYS A 1 111 ? 7.656 5.086 4.312 1 86.06 111 CYS A CA 1
ATOM 814 C C . CYS A 1 111 ? 8.211 3.68 4.121 1 86.06 111 CYS A C 1
ATOM 816 O O . CYS A 1 111 ? 7.73 2.932 3.266 1 86.06 111 CYS A O 1
ATOM 818 N N . GLN A 1 112 ? 9.297 3.43 4.969 1 75.44 112 GLN A N 1
ATOM 819 C CA . GLN A 1 112 ? 9.711 2.035 5.082 1 75.44 112 GLN A CA 1
ATOM 820 C C . GLN A 1 112 ? 8.625 1.193 5.75 1 75.44 112 GLN A C 1
ATOM 822 O O . GLN A 1 112 ? 7.965 1.649 6.688 1 75.44 112 GLN A O 1
ATOM 827 N N . GLU A 1 113 ? 8.352 0.007 5.172 1 66.75 113 GLU A N 1
ATOM 828 C CA . GLU A 1 113 ? 7.434 -0.915 5.832 1 66.75 113 GLU A CA 1
ATOM 829 C C . GLU A 1 113 ? 8.062 -1.529 7.078 1 66.75 113 GLU A C 1
ATOM 831 O O . GLU A 1 113 ? 9.281 -1.743 7.125 1 66.75 113 GLU A O 1
ATOM 836 N N . ILE A 1 114 ? 7.285 -1.463 8.172 1 56.22 114 ILE A N 1
ATOM 837 C CA . ILE A 1 114 ? 7.832 -2.197 9.312 1 56.22 114 ILE A CA 1
ATOM 838 C C . ILE A 1 114 ? 7.656 -3.697 9.086 1 56.22 114 ILE A C 1
ATOM 840 O O . ILE A 1 114 ? 6.539 -4.172 8.867 1 56.22 114 ILE A O 1
ATOM 844 N N . ILE A 1 115 ? 8.523 -4.379 8.43 1 44.69 115 ILE A N 1
ATOM 845 C CA . ILE A 1 115 ? 8.492 -5.836 8.383 1 44.69 115 ILE A CA 1
ATOM 846 C C . ILE A 1 115 ? 8.578 -6.402 9.797 1 44.69 115 ILE A C 1
ATOM 848 O O . ILE A 1 115 ? 9.336 -5.898 10.633 1 44.69 115 ILE A O 1
ATOM 852 N N . VAL B 1 1 ? -25.578 3.615 11.164 1 27.52 1 VAL B N 1
ATOM 853 C CA . VAL B 1 1 ? -24.688 4.668 11.664 1 27.52 1 VAL B CA 1
ATOM 854 C C . VAL B 1 1 ? -23.234 4.25 11.484 1 27.52 1 VAL B C 1
ATOM 856 O O . VAL B 1 1 ? -22.812 3.223 12.016 1 27.52 1 VAL B O 1
ATOM 859 N N . ASP B 1 2 ? -22.656 4.332 10.328 1 29.48 2 ASP B N 1
ATOM 860 C CA . ASP B 1 2 ? -21.312 3.859 10.016 1 29.48 2 ASP B CA 1
ATOM 861 C C . ASP B 1 2 ? -20.312 4.277 11.086 1 29.48 2 ASP B C 1
ATOM 863 O O . ASP B 1 2 ? -20.156 5.465 11.367 1 29.48 2 ASP B O 1
ATOM 867 N N . ASN B 1 3 ? -20.297 3.623 12.172 1 37.88 3 ASN B N 1
ATOM 868 C CA . ASN B 1 3 ? -19.469 3.795 13.367 1 37.88 3 ASN B CA 1
ATOM 869 C C . ASN B 1 3 ? -18.031 4.145 13 1 37.88 3 ASN B C 1
ATOM 871 O O . ASN B 1 3 ? -17.156 3.287 13.055 1 37.88 3 ASN B O 1
ATOM 875 N N . SER B 1 4 ? -17.781 4.688 11.844 1 48.84 4 SER B N 1
ATOM 876 C CA . SER B 1 4 ? -16.391 5.008 11.539 1 48.84 4 SER B CA 1
ATOM 877 C C . SER B 1 4 ? -15.805 5.965 12.57 1 48.84 4 SER B C 1
ATOM 879 O O . SER B 1 4 ? -16.297 7.082 12.742 1 48.84 4 SER B O 1
ATOM 881 N N . THR B 1 5 ? -15.539 5.531 13.852 1 67.12 5 THR B N 1
ATOM 882 C CA . THR B 1 5 ? -14.938 6.219 14.992 1 67.12 5 THR B CA 1
ATOM 883 C C . THR B 1 5 ? -13.617 6.875 14.594 1 67.12 5 THR B C 1
ATOM 885 O O . THR B 1 5 ? -12.547 6.352 14.898 1 67.12 5 THR B O 1
ATOM 888 N N . GLU B 1 6 ? -13.711 7.699 13.523 1 71.62 6 GLU B N 1
ATOM 889 C CA . GLU B 1 6 ? -12.469 8.383 13.172 1 71.62 6 GLU B CA 1
ATOM 890 C C . GLU B 1 6 ? -12.078 9.414 14.227 1 71.62 6 GLU B C 1
ATOM 892 O O . GLU B 1 6 ? -12.953 10.031 14.844 1 71.62 6 GLU B O 1
ATOM 897 N N . VAL B 1 7 ? -10.805 9.492 14.555 1 86.94 7 VAL B N 1
ATOM 898 C CA . VAL B 1 7 ? -10.234 10.398 15.547 1 86.94 7 VAL B CA 1
ATOM 899 C C . VAL B 1 7 ? -9.727 11.664 14.867 1 86.94 7 VAL B C 1
ATOM 901 O O . VAL B 1 7 ? -9.141 11.602 13.781 1 86.94 7 VAL B O 1
ATOM 904 N N . GLU B 1 8 ? -10.055 12.828 15.547 1 92.38 8 GLU B N 1
ATOM 905 C CA . GLU B 1 8 ? -9.578 14.117 15.047 1 92.38 8 GLU B CA 1
ATOM 906 C C . GLU B 1 8 ? -8.062 14.109 14.852 1 92.38 8 GLU B C 1
ATOM 908 O O . GLU B 1 8 ? -7.316 13.727 15.758 1 92.38 8 GLU B O 1
ATOM 913 N N . GLY B 1 9 ? -7.633 14.555 13.641 1 93.12 9 GLY B N 1
ATOM 914 C CA . GLY B 1 9 ? -6.211 14.602 13.344 1 93.12 9 GLY B CA 1
ATOM 915 C C . GLY B 1 9 ? -5.656 13.273 12.867 1 93.12 9 GLY B C 1
ATOM 916 O O . GLY B 1 9 ? -4.449 13.133 12.656 1 93.12 9 GLY B O 1
ATOM 917 N N . GLU B 1 10 ? -6.559 12.312 12.727 1 91.81 10 GLU B N 1
ATOM 918 C CA . GLU B 1 10 ? -6.133 11.023 12.188 1 91.81 10 GLU B CA 1
ATOM 919 C C . GLU B 1 10 ? -5.609 11.172 10.766 1 91.81 10 GLU B C 1
ATOM 921 O O . GLU B 1 10 ? -6.117 11.984 9.984 1 91.81 10 GLU B O 1
ATOM 926 N N . VAL B 1 11 ? -4.512 10.43 10.453 1 94 11 VAL B N 1
ATOM 927 C CA . VAL B 1 11 ? -3.947 10.469 9.109 1 94 11 VAL B CA 1
ATOM 928 C C . VAL B 1 11 ? -4.047 9.086 8.469 1 94 11 VAL B C 1
ATOM 930 O O . VAL B 1 11 ? -3.922 8.07 9.148 1 94 11 VAL B O 1
ATOM 933 N N . ARG B 1 12 ? -4.328 9.062 7.133 1 87 12 ARG B N 1
ATOM 934 C CA . ARG B 1 12 ? -4.27 7.832 6.355 1 87 12 ARG B CA 1
ATOM 935 C C . ARG B 1 12 ? -3.584 8.07 5.012 1 87 12 ARG B C 1
ATOM 937 O O . ARG B 1 12 ? -3.451 9.211 4.566 1 87 12 ARG B O 1
ATOM 944 N N . LEU B 1 13 ? -3.092 7.012 4.445 1 86.38 13 LEU B N 1
ATOM 945 C CA . LEU B 1 13 ? -2.486 7.051 3.117 1 86.38 13 LEU B CA 1
ATOM 946 C C . LEU B 1 13 ? -3.348 6.297 2.107 1 86.38 13 LEU B C 1
ATOM 948 O O . LEU B 1 13 ? -3.732 5.148 2.346 1 86.38 13 LEU B O 1
ATOM 952 N N . VAL B 1 14 ? -3.752 7.062 1.03 1 79.25 14 VAL B N 1
ATOM 953 C CA . VAL B 1 14 ? -4.562 6.477 -0.032 1 79.25 14 VAL B CA 1
ATOM 954 C C . VAL B 1 14 ? -3.699 6.227 -1.265 1 79.25 14 VAL B C 1
ATOM 956 O O . VAL B 1 14 ? -2.996 7.125 -1.731 1 79.25 14 VAL B O 1
ATOM 959 N N . ASN B 1 15 ? -3.602 5.133 -1.812 1 70.19 15 ASN B N 1
ATOM 960 C CA . ASN B 1 15 ? -2.848 4.797 -3.016 1 70.19 15 ASN B CA 1
ATOM 961 C C . ASN B 1 15 ? -3.736 4.141 -4.07 1 70.19 15 ASN B C 1
ATOM 963 O O . ASN B 1 15 ? -4.531 3.254 -3.754 1 70.19 15 ASN B O 1
ATOM 967 N N . GLU B 1 16 ? -4.215 5.059 -5.02 1 54.44 16 GLU B N 1
ATOM 968 C CA . GLU B 1 16 ? -5.047 4.535 -6.098 1 54.44 16 GLU B CA 1
ATOM 969 C C . GLU B 1 16 ? -4.277 3.537 -6.953 1 54.44 16 GLU B C 1
ATOM 971 O O . GLU B 1 16 ? -4.867 2.826 -7.77 1 54.44 16 GLU B O 1
ATOM 976 N N . GLY B 1 17 ? -2.996 3.723 -7.07 1 48.44 17 GLY B N 1
ATOM 977 C CA . GLY B 1 17 ? -2.451 2.838 -8.086 1 48.44 17 GLY B CA 1
ATOM 978 C C . GLY B 1 17 ? -2.857 1.389 -7.902 1 48.44 17 GLY B C 1
ATOM 979 O O . GLY B 1 17 ? -3.514 1.046 -6.918 1 48.44 17 GLY B O 1
ATOM 980 N N . ASN B 1 18 ? -2.764 0.696 -9.086 1 47.97 18 ASN B N 1
ATOM 981 C CA . ASN B 1 18 ? -3.105 -0.702 -9.328 1 47.97 18 ASN B CA 1
ATOM 982 C C . ASN B 1 18 ? -2.703 -1.589 -8.148 1 47.97 18 ASN B C 1
ATOM 984 O O . ASN B 1 18 ? -2.332 -2.748 -8.344 1 47.97 18 ASN B O 1
ATOM 988 N N . GLY B 1 19 ? -2.932 -1.036 -7.023 1 55.88 19 GLY B N 1
ATOM 989 C CA . GLY B 1 19 ? -2.838 -1.899 -5.855 1 55.88 19 GLY B CA 1
ATOM 990 C C . GLY B 1 19 ? -1.517 -1.766 -5.121 1 55.88 19 GLY B C 1
ATOM 991 O O . GLY B 1 19 ? -0.583 -1.134 -5.621 1 55.88 19 GLY B O 1
ATOM 992 N N . SER B 1 20 ? -1.352 -1.748 -3.912 1 67.88 20 SER B N 1
ATOM 993 C CA . SER B 1 20 ? -0.167 -1.867 -3.066 1 67.88 20 SER B CA 1
ATOM 994 C C . SER B 1 20 ? 0.826 -2.867 -3.648 1 67.88 20 SER B C 1
ATOM 996 O O . SER B 1 20 ? 0.432 -3.822 -4.32 1 67.88 20 SER B O 1
ATOM 998 N N . CYS B 1 21 ? 2.104 -2.402 -3.832 1 78.94 21 CYS B N 1
ATOM 999 C CA . CYS B 1 21 ? 3.139 -3.328 -4.277 1 78.94 21 CYS B CA 1
ATOM 1000 C C . CYS B 1 21 ? 3.588 -4.234 -3.135 1 78.94 21 CYS B C 1
ATOM 1002 O O . CYS B 1 21 ? 4.68 -4.801 -3.18 1 78.94 21 CYS B O 1
ATOM 1004 N N . PHE B 1 22 ? 2.695 -4.273 -2.234 1 80.31 22 PHE B N 1
ATOM 1005 C CA . PHE B 1 22 ? 2.916 -5.227 -1.154 1 80.31 22 PHE B CA 1
ATOM 1006 C C . PHE B 1 22 ? 1.596 -5.641 -0.515 1 80.31 22 PHE B C 1
ATOM 1008 O O . PHE B 1 22 ? 0.661 -4.84 -0.438 1 80.31 22 PHE B O 1
ATOM 1015 N N . GLY B 1 23 ? 1.603 -6.812 -0.099 1 86.19 23 GLY B N 1
ATOM 1016 C CA . GLY B 1 23 ? 0.405 -7.293 0.575 1 86.19 23 GLY B CA 1
ATOM 1017 C C . GLY B 1 23 ? 0.198 -8.789 0.434 1 86.19 23 GLY B C 1
ATOM 1018 O O . GLY B 1 23 ? 1.073 -9.492 -0.07 1 86.19 23 GLY B O 1
ATOM 1019 N N . ARG B 1 24 ? -0.916 -9.242 1.023 1 90.06 24 ARG B N 1
ATOM 1020 C CA . ARG B 1 24 ? -1.359 -10.625 0.846 1 90.06 24 ARG B CA 1
ATOM 1021 C C . ARG B 1 24 ? -1.779 -10.883 -0.597 1 90.06 24 ARG B C 1
ATOM 1023 O O . ARG B 1 24 ? -2.453 -10.055 -1.212 1 90.06 24 ARG B O 1
ATOM 1030 N N . VAL B 1 25 ? -1.368 -11.984 -1.15 1 94.62 25 VAL B N 1
ATOM 1031 C CA . VAL B 1 25 ? -1.648 -12.289 -2.549 1 94.62 25 VAL B CA 1
ATOM 1032 C C . VAL B 1 25 ? -3.037 -12.906 -2.676 1 94.62 25 VAL B C 1
ATOM 1034 O O . VAL B 1 25 ? -3.359 -13.875 -1.979 1 94.62 25 VAL B O 1
ATOM 1037 N N . GLU B 1 26 ? -3.803 -12.328 -3.561 1 94.5 26 GLU B N 1
ATOM 1038 C CA . GLU B 1 26 ? -5.062 -12.945 -3.973 1 94.5 26 GLU B CA 1
ATOM 1039 C C . GLU B 1 26 ? -5.152 -13.055 -5.492 1 94.5 26 GLU B C 1
ATOM 1041 O O . GLU B 1 26 ? -4.605 -12.219 -6.215 1 94.5 26 GLU B O 1
ATOM 1046 N N . ILE B 1 27 ? -5.832 -14.117 -5.898 1 96.19 27 ILE B N 1
ATOM 1047 C CA . ILE B 1 27 ? -5.98 -14.367 -7.328 1 96.19 27 ILE B CA 1
ATOM 1048 C C . ILE B 1 27 ? -7.453 -14.594 -7.664 1 96.19 27 ILE B C 1
ATOM 1050 O O . ILE B 1 27 ? -8.188 -15.18 -6.871 1 96.19 27 ILE B O 1
ATOM 1054 N N . PHE B 1 28 ? -7.812 -14.055 -8.852 1 94.25 28 PHE B N 1
ATOM 1055 C CA . PHE B 1 28 ? -9.18 -14.219 -9.328 1 94.25 28 PHE B CA 1
ATOM 1056 C C . PHE B 1 28 ? -9.297 -15.461 -10.211 1 94.25 28 PHE B C 1
ATOM 1058 O O . PHE B 1 28 ? -8.555 -15.609 -11.18 1 94.25 28 PHE B O 1
ATOM 1065 N N . HIS B 1 29 ? -10.164 -16.359 -9.859 1 95.25 29 HIS B N 1
ATOM 1066 C CA . HIS B 1 29 ? -10.398 -17.578 -10.625 1 95.25 29 HIS B CA 1
ATOM 1067 C C . HIS B 1 29 ? -11.875 -17.984 -10.578 1 95.25 29 HIS B C 1
ATOM 1069 O O . HIS B 1 29 ? -12.453 -18.094 -9.5 1 95.25 29 HIS B O 1
ATOM 1075 N N . ARG B 1 30 ? -12.398 -18.094 -11.734 1 93.12 30 ARG B N 1
ATOM 1076 C CA . ARG B 1 30 ? -13.766 -18.562 -11.906 1 93.12 30 ARG B CA 1
ATOM 1077 C C . ARG B 1 30 ? -14.734 -17.781 -11.023 1 93.12 30 ARG B C 1
ATOM 1079 O O . ARG B 1 30 ? -15.523 -18.375 -10.289 1 93.12 30 ARG B O 1
ATOM 1086 N N . GLY B 1 31 ? -14.602 -16.531 -11.047 1 90.38 31 GLY B N 1
ATOM 1087 C CA . GLY B 1 31 ? -15.602 -15.633 -10.492 1 90.38 31 GLY B CA 1
ATOM 1088 C C . GLY B 1 31 ? -15.359 -15.297 -9.039 1 90.38 31 GLY B C 1
ATOM 1089 O O . GLY B 1 31 ? -16.188 -14.641 -8.398 1 90.38 31 GLY B O 1
ATOM 1090 N N . GLN B 1 32 ? -14.297 -15.75 -8.484 1 89.5 32 GLN B N 1
ATOM 1091 C CA . GLN B 1 32 ? -14.055 -15.477 -7.07 1 89.5 32 GLN B CA 1
ATOM 1092 C C . GLN B 1 32 ? -12.586 -15.156 -6.812 1 89.5 32 GLN B C 1
ATOM 1094 O O . GLN B 1 32 ? -11.695 -15.742 -7.434 1 89.5 32 GLN B O 1
ATOM 1099 N N . TRP B 1 33 ? -12.367 -14.258 -5.898 1 91.44 33 TRP B N 1
ATOM 1100 C CA . TRP B 1 33 ? -11.031 -13.992 -5.363 1 91.44 33 TRP B CA 1
ATOM 1101 C C . TRP B 1 33 ? -10.68 -14.984 -4.262 1 91.44 33 TRP B C 1
ATOM 1103 O O . TRP B 1 33 ? -11.531 -15.336 -3.441 1 91.44 33 TRP B O 1
ATOM 1113 N N . GLY B 1 34 ? -9.484 -15.438 -4.199 1 95.5 34 GLY B N 1
ATOM 1114 C CA . GLY B 1 34 ? -8.984 -16.312 -3.146 1 95.5 34 GLY B CA 1
ATOM 1115 C C . GLY B 1 34 ? -7.508 -16.125 -2.857 1 95.5 34 GLY B C 1
ATOM 1116 O O . GLY B 1 34 ? -6.805 -15.445 -3.609 1 95.5 34 GLY B O 1
ATOM 1117 N N . THR B 1 35 ? -7.07 -16.734 -1.76 1 97.56 35 THR B N 1
ATOM 1118 C CA . THR B 1 35 ? -5.699 -16.531 -1.313 1 97.56 35 THR B CA 1
ATOM 1119 C C . THR B 1 35 ? -4.781 -17.609 -1.888 1 97.56 35 THR B C 1
ATOM 1121 O O . THR B 1 35 ? -5.25 -18.562 -2.502 1 97.56 35 THR B O 1
ATOM 1124 N N . VAL B 1 36 ? -3.49 -17.297 -1.781 1 98.5 36 VAL B N 1
ATOM 1125 C CA . VAL B 1 36 ? -2.426 -18.234 -2.148 1 98.5 36 VAL B CA 1
ATOM 1126 C C . VAL B 1 36 ? -1.733 -18.75 -0.889 1 98.5 36 VAL B C 1
ATOM 1128 O O . VAL B 1 36 ? -1.32 -17.953 -0.034 1 98.5 36 VAL B O 1
ATOM 1131 N N . CYS B 1 37 ? -1.681 -20.047 -0.739 1 98.62 37 CYS B N 1
ATOM 1132 C CA . CYS B 1 37 ? -0.987 -20.672 0.381 1 98.62 37 CYS B CA 1
ATOM 1133 C C . CYS B 1 37 ? 0.522 -20.5 0.248 1 98.62 37 CYS B C 1
ATOM 1135 O O . CYS B 1 37 ? 1.058 -20.516 -0.861 1 98.62 37 CYS B O 1
ATOM 1137 N N . ASP B 1 38 ? 1.219 -20.531 1.394 1 98.25 38 ASP B N 1
ATOM 1138 C CA . ASP B 1 38 ? 2.639 -20.188 1.357 1 98.25 38 ASP B CA 1
ATOM 1139 C C . ASP B 1 38 ? 3.504 -21.453 1.366 1 98.25 38 ASP B C 1
ATOM 1141 O O . ASP B 1 38 ? 4.727 -21.375 1.508 1 98.25 38 ASP B O 1
ATOM 1145 N N . ASP B 1 39 ? 2.826 -22.656 1.211 1 97.88 39 ASP B N 1
ATOM 1146 C CA . ASP B 1 39 ? 3.686 -23.812 0.989 1 97.88 39 ASP B CA 1
ATOM 1147 C C . ASP B 1 39 ? 4.559 -23.625 -0.249 1 97.88 39 ASP B C 1
ATOM 1149 O O . ASP B 1 39 ? 4.051 -23.312 -1.328 1 97.88 39 ASP B O 1
ATOM 1153 N N . SER B 1 40 ? 5.867 -23.688 -0.125 1 96.94 40 SER B N 1
ATOM 1154 C CA . SER B 1 40 ? 6.855 -23.594 -1.195 1 96.94 40 SER B CA 1
ATOM 1155 C C . SER B 1 40 ? 6.91 -22.188 -1.786 1 96.94 40 SER B C 1
ATOM 1157 O O . SER B 1 40 ? 7.496 -21.984 -2.85 1 96.94 40 SER B O 1
ATOM 1159 N N . TRP B 1 41 ? 6.207 -21.203 -1.144 1 98.38 41 TRP B N 1
ATOM 1160 C CA . TRP B 1 41 ? 6.191 -19.828 -1.613 1 98.38 41 TRP B CA 1
ATOM 1161 C C . TRP B 1 41 ? 7.57 -19.188 -1.478 1 98.38 41 TRP B C 1
ATOM 1163 O O . TRP B 1 41 ? 8.211 -19.297 -0.428 1 98.38 41 TRP B O 1
ATOM 1173 N N . GLY B 1 42 ? 8.094 -18.594 -2.541 1 97.38 42 GLY B N 1
ATOM 1174 C CA . GLY B 1 42 ? 9.422 -18.016 -2.48 1 97.38 42 GLY B CA 1
ATOM 1175 C C . GLY B 1 42 ? 9.594 -16.828 -3.418 1 97.38 42 GLY B C 1
ATOM 1176 O O . GLY B 1 42 ? 8.617 -16.297 -3.947 1 97.38 42 GLY B O 1
ATOM 1177 N N . LEU B 1 43 ? 10.828 -16.469 -3.668 1 96.81 43 LEU B N 1
ATOM 1178 C CA . LEU B 1 43 ? 11.164 -15.234 -4.367 1 96.81 43 LEU B CA 1
ATOM 1179 C C . LEU B 1 43 ? 10.758 -15.312 -5.836 1 96.81 43 LEU B C 1
ATOM 1181 O O . LEU B 1 43 ? 10.328 -14.312 -6.422 1 96.81 43 LEU B O 1
ATOM 1185 N N . GLU B 1 44 ? 10.898 -16.453 -6.402 1 98.38 44 GLU B N 1
ATOM 1186 C CA . GLU B 1 44 ? 10.539 -16.578 -7.812 1 98.38 44 GLU B CA 1
ATOM 1187 C C . GLU B 1 44 ? 9.039 -16.391 -8.023 1 98.38 44 GLU B C 1
ATOM 1189 O O . GLU B 1 44 ? 8.617 -15.82 -9.023 1 98.38 44 GLU B O 1
ATOM 1194 N N . ASP B 1 45 ? 8.266 -16.922 -7.082 1 98.69 45 ASP B N 1
ATOM 1195 C CA . ASP B 1 45 ? 6.82 -16.703 -7.148 1 98.69 45 ASP B CA 1
ATOM 1196 C C . ASP B 1 45 ? 6.473 -15.227 -6.996 1 98.69 45 ASP B C 1
ATOM 1198 O O . ASP B 1 45 ? 5.715 -14.68 -7.797 1 98.69 45 ASP B O 1
ATOM 1202 N N . ALA B 1 46 ? 7.105 -14.672 -5.988 1 97.69 46 ALA B N 1
ATOM 1203 C CA . ALA B 1 46 ? 6.867 -13.25 -5.715 1 97.69 46 ALA B CA 1
ATOM 1204 C C . ALA B 1 46 ? 7.289 -12.391 -6.898 1 97.69 46 ALA B C 1
ATOM 1206 O O . ALA B 1 46 ? 6.637 -11.391 -7.211 1 97.69 46 ALA B O 1
ATOM 1207 N N . ARG B 1 47 ? 8.344 -12.75 -7.535 1 96.94 47 ARG B N 1
ATOM 1208 C CA . ARG B 1 47 ? 8.836 -12.016 -8.695 1 96.94 47 ARG B CA 1
ATOM 1209 C C . ARG B 1 47 ? 7.777 -11.961 -9.797 1 96.94 47 ARG B C 1
ATOM 1211 O O . ARG B 1 47 ? 7.578 -10.922 -10.422 1 96.94 47 ARG B O 1
ATOM 1218 N N . VAL B 1 48 ? 7.121 -13.078 -10.031 1 98.12 48 VAL B N 1
ATOM 1219 C CA . VAL B 1 48 ? 6.07 -13.141 -11.047 1 98.12 48 VAL B CA 1
ATOM 1220 C C . VAL B 1 48 ? 4.914 -12.227 -10.648 1 98.12 48 VAL B C 1
ATOM 1222 O O . VAL B 1 48 ? 4.375 -11.5 -11.492 1 98.12 48 VAL B O 1
ATOM 1225 N N . VAL B 1 49 ? 4.57 -12.188 -9.359 1 96.81 49 VAL B N 1
ATOM 1226 C CA . VAL B 1 49 ? 3.48 -11.344 -8.883 1 96.81 49 VAL B CA 1
ATOM 1227 C C . VAL B 1 49 ? 3.838 -9.875 -9.086 1 96.81 49 VAL B C 1
ATOM 1229 O O . VAL B 1 49 ? 3.029 -9.094 -9.602 1 96.81 49 VAL B O 1
ATOM 1232 N N . CYS B 1 50 ? 5.035 -9.531 -8.656 1 92.38 50 CYS B N 1
ATOM 1233 C CA . CYS B 1 50 ? 5.473 -8.148 -8.812 1 92.38 50 CYS B CA 1
ATOM 1234 C C . CYS B 1 50 ? 5.41 -7.715 -10.273 1 92.38 50 CYS B C 1
ATOM 1236 O O . CYS B 1 50 ? 4.891 -6.645 -10.586 1 92.38 50 CYS B O 1
ATOM 1238 N N . ARG B 1 51 ? 5.906 -8.523 -11.172 1 93.81 51 ARG B N 1
ATOM 1239 C CA . ARG B 1 51 ? 5.895 -8.227 -12.594 1 93.81 51 ARG B CA 1
ATOM 1240 C C . ARG B 1 51 ? 4.465 -8.125 -13.125 1 93.81 51 ARG B C 1
ATOM 1242 O O . ARG B 1 51 ? 4.129 -7.184 -13.844 1 93.81 51 ARG B O 1
ATOM 1249 N N . GLN B 1 52 ? 3.674 -9.109 -12.727 1 93.75 52 GLN B N 1
ATOM 1250 C CA . GLN B 1 52 ? 2.291 -9.148 -13.195 1 93.75 52 GLN B CA 1
ATOM 1251 C C . GLN B 1 52 ? 1.535 -7.887 -12.789 1 93.75 52 GLN B C 1
ATOM 1253 O O . GLN B 1 52 ? 0.655 -7.426 -13.516 1 93.75 52 GLN B O 1
ATOM 1258 N N . LEU B 1 53 ? 1.915 -7.34 -11.703 1 89.06 53 LEU B N 1
ATOM 1259 C CA . LEU B 1 53 ? 1.216 -6.176 -11.172 1 89.06 53 LEU B CA 1
ATOM 1260 C C . LEU B 1 53 ? 1.864 -4.883 -11.656 1 89.06 53 LEU B C 1
ATOM 1262 O O . LEU B 1 53 ? 1.396 -3.789 -11.328 1 89.06 53 LEU B O 1
ATOM 1266 N N . GLY B 1 54 ? 2.914 -5.039 -12.383 1 87.38 54 GLY B N 1
ATOM 1267 C CA . GLY B 1 54 ? 3.594 -3.854 -12.883 1 87.38 54 GLY B CA 1
ATOM 1268 C C . GLY B 1 54 ? 4.375 -3.115 -11.812 1 87.38 54 GLY B C 1
ATOM 1269 O O . GLY B 1 54 ? 4.574 -1.902 -11.906 1 87.38 54 GLY B O 1
ATOM 1270 N N . CYS B 1 55 ? 4.75 -3.809 -10.789 1 84.31 55 CYS B N 1
ATOM 1271 C CA . CYS B 1 55 ? 5.582 -3.258 -9.727 1 84.31 55 CYS B CA 1
ATOM 1272 C C . CYS B 1 55 ? 7.062 -3.396 -10.062 1 84.31 55 CYS B C 1
ATOM 1274 O O . CYS B 1 55 ? 7.414 -3.908 -11.133 1 84.31 55 CYS B O 1
ATOM 1276 N N . GLY B 1 56 ? 7.965 -2.783 -9.156 1 84.88 56 GLY B N 1
ATOM 1277 C CA . GLY B 1 56 ? 9.398 -2.963 -9.312 1 84.88 56 GLY B CA 1
ATOM 1278 C C . GLY B 1 56 ? 9.867 -4.352 -8.93 1 84.88 56 GLY B C 1
ATOM 1279 O O . GLY B 1 56 ? 9.086 -5.301 -8.922 1 84.88 56 GLY B O 1
ATOM 1280 N N . GLY B 1 57 ? 11.172 -4.469 -8.68 1 87.5 57 GLY B N 1
ATOM 1281 C CA . GLY B 1 57 ? 11.734 -5.762 -8.328 1 87.5 57 GLY B CA 1
ATOM 1282 C C . GLY B 1 57 ? 11.219 -6.301 -7.012 1 87.5 57 GLY B C 1
ATOM 1283 O O . GLY B 1 57 ? 10.75 -5.539 -6.16 1 87.5 57 GLY B O 1
ATOM 1284 N N . VAL B 1 58 ? 11.266 -7.648 -6.945 1 90.25 58 VAL B N 1
ATOM 1285 C CA . VAL B 1 58 ? 10.836 -8.297 -5.711 1 90.25 58 VAL B CA 1
ATOM 1286 C C . VAL B 1 58 ? 11.844 -8.008 -4.598 1 90.25 58 VAL B C 1
ATOM 1288 O O . VAL B 1 58 ? 13.055 -8.047 -4.824 1 90.25 58 VAL B O 1
ATOM 1291 N N . LEU B 1 59 ? 11.266 -7.645 -3.51 1 84.5 59 LEU B N 1
ATOM 1292 C CA . LEU B 1 59 ? 12.102 -7.414 -2.338 1 84.5 59 LEU B CA 1
ATOM 1293 C C . LEU B 1 59 ? 12.016 -8.586 -1.368 1 84.5 59 LEU B C 1
ATOM 1295 O O . LEU B 1 59 ? 13.008 -8.969 -0.753 1 84.5 59 LEU B O 1
ATOM 1299 N N . SER B 1 60 ? 10.828 -9.148 -1.178 1 88.62 60 SER B N 1
ATOM 1300 C CA . SER B 1 60 ? 10.633 -10.266 -0.258 1 88.62 60 SER B CA 1
ATOM 1301 C C . SER B 1 60 ? 9.352 -11.023 -0.575 1 88.62 60 SER B C 1
ATOM 1303 O O . SER B 1 60 ? 8.492 -10.531 -1.302 1 88.62 60 SER B O 1
ATOM 1305 N N . ALA B 1 61 ? 9.258 -12.289 -0.062 1 95.56 61 ALA B N 1
ATOM 1306 C CA . ALA B 1 61 ? 8.102 -13.172 -0.177 1 95.56 61 ALA B CA 1
ATOM 1307 C C . ALA B 1 61 ? 7.637 -13.641 1.197 1 95.56 61 ALA B C 1
ATOM 1309 O O . ALA B 1 61 ? 7.805 -14.812 1.552 1 95.56 61 ALA B O 1
ATOM 1310 N N . PRO B 1 62 ? 6.93 -12.742 1.874 1 91.06 62 PRO B N 1
ATOM 1311 C CA . PRO B 1 62 ? 6.551 -13.109 3.242 1 91.06 62 PRO B CA 1
ATOM 1312 C C . PRO B 1 62 ? 5.539 -14.25 3.289 1 91.06 62 PRO B C 1
ATOM 1314 O O . PRO B 1 62 ? 4.699 -14.375 2.391 1 91.06 62 PRO B O 1
ATOM 1317 N N . SER B 1 63 ? 5.625 -15.055 4.363 1 94.62 63 SER B N 1
ATOM 1318 C CA . SER B 1 63 ? 4.746 -16.188 4.637 1 94.62 63 SER B CA 1
ATOM 1319 C C . SER B 1 63 ? 3.99 -16 5.945 1 94.62 63 SER B C 1
ATOM 1321 O O . SER B 1 63 ? 3.955 -14.891 6.492 1 94.62 63 SER B O 1
ATOM 1323 N N . ASN B 1 64 ? 3.145 -16.984 6.285 1 93.88 64 ASN B N 1
ATOM 1324 C CA . ASN B 1 64 ? 2.465 -17.031 7.574 1 93.88 64 ASN B CA 1
ATOM 1325 C C . ASN B 1 64 ? 1.501 -15.859 7.746 1 93.88 64 ASN B C 1
ATOM 1327 O O . ASN B 1 64 ? 1.437 -15.25 8.812 1 93.88 64 ASN B O 1
ATOM 1331 N N . ALA B 1 65 ? 0.855 -15.5 6.715 1 92 65 ALA B N 1
ATOM 1332 C CA . ALA B 1 65 ? -0.153 -14.445 6.762 1 92 65 ALA B CA 1
ATOM 1333 C C . ALA B 1 65 ? 0.438 -13.148 7.305 1 92 65 ALA B C 1
ATOM 1335 O O . ALA B 1 65 ? -0.176 -12.477 8.141 1 92 65 ALA B O 1
ATOM 1336 N N . HIS B 1 66 ? 1.59 -12.875 6.848 1 83.44 66 HIS B N 1
ATOM 1337 C CA . HIS B 1 66 ? 2.311 -11.688 7.285 1 83.44 66 HIS B CA 1
ATOM 1338 C C . HIS B 1 66 ? 1.435 -10.445 7.184 1 83.44 66 HIS B C 1
ATOM 1340 O O . HIS B 1 66 ? 1.535 -9.539 8.016 1 83.44 66 HIS B O 1
ATOM 1346 N N . PHE B 1 67 ? 0.567 -10.375 6.18 1 81.69 67 PHE B N 1
ATOM 1347 C CA . PHE B 1 67 ? -0.269 -9.203 5.945 1 81.69 67 PHE B CA 1
ATOM 1348 C C . PHE B 1 67 ? -1.694 -9.445 6.426 1 81.69 67 PHE B C 1
ATOM 1350 O O . PHE B 1 67 ? -2.629 -8.773 5.984 1 81.69 67 PHE B O 1
ATOM 1357 N N . GLY B 1 68 ? -1.824 -10.383 7.312 1 81.75 68 GLY B N 1
ATOM 1358 C CA . GLY B 1 68 ? -3.146 -10.742 7.797 1 81.75 68 GLY B CA 1
ATOM 1359 C C . GLY B 1 68 ? -3.773 -11.898 7.031 1 81.75 68 GLY B C 1
ATOM 1360 O O . GLY B 1 68 ? -3.404 -12.156 5.883 1 81.75 68 GLY B O 1
ATOM 1361 N N . GLN B 1 69 ? -4.715 -12.484 7.695 1 88.25 69 GLN B N 1
ATOM 1362 C CA . GLN B 1 69 ? -5.418 -13.617 7.113 1 88.25 69 GLN B CA 1
ATOM 1363 C C . GLN B 1 69 ? -6.496 -13.164 6.137 1 88.25 69 GLN B C 1
ATOM 1365 O O . GLN B 1 69 ? -7.199 -12.18 6.395 1 88.25 69 GLN B O 1
ATOM 1370 N N . GLY B 1 70 ? -6.52 -13.883 4.973 1 88.5 70 GLY B N 1
ATOM 1371 C CA . GLY B 1 70 ? -7.621 -13.633 4.059 1 88.5 70 GLY B CA 1
ATOM 1372 C C . GLY B 1 70 ? -8.898 -14.352 4.453 1 88.5 70 GLY B C 1
ATOM 1373 O O . GLY B 1 70 ? -8.953 -14.992 5.504 1 88.5 70 GLY B O 1
ATOM 1374 N N . THR B 1 71 ? -9.867 -13.977 3.676 1 87.06 71 THR B N 1
ATOM 1375 C CA . THR B 1 71 ? -11.148 -14.664 3.795 1 87.06 71 THR B CA 1
ATOM 1376 C C . THR B 1 71 ? -11.516 -15.359 2.482 1 87.06 71 THR B C 1
ATOM 1378 O O . THR B 1 71 ? -10.797 -15.234 1.489 1 87.06 71 THR B O 1
ATOM 1381 N N . GLY B 1 72 ? -12.461 -16.234 2.469 1 90.38 72 GLY B N 1
ATOM 1382 C CA . GLY B 1 72 ? -12.836 -16.922 1.246 1 90.38 72 GLY B CA 1
ATOM 1383 C C . GLY B 1 72 ? -11.992 -18.156 0.979 1 90.38 72 GLY B C 1
ATOM 1384 O O . GLY B 1 72 ? -11.344 -18.672 1.887 1 90.38 72 GLY B O 1
ATOM 1385 N N . PRO B 1 73 ? -11.953 -18.594 -0.275 1 96.44 73 PRO B N 1
ATOM 1386 C CA . PRO B 1 73 ? -11.227 -19.828 -0.571 1 96.44 73 PRO B CA 1
ATOM 1387 C C . PRO B 1 73 ? -9.719 -19.625 -0.672 1 96.44 73 PRO B C 1
ATOM 1389 O O . PRO B 1 73 ? -9.258 -18.516 -0.965 1 96.44 73 PRO B O 1
ATOM 1392 N N . ILE B 1 74 ? -9.023 -20.594 -0.315 1 98.19 74 ILE B N 1
ATOM 1393 C CA . ILE B 1 74 ? -7.621 -20.703 -0.709 1 98.19 74 ILE B CA 1
ATOM 1394 C C . ILE B 1 74 ? -7.516 -21.344 -2.086 1 98.19 74 ILE B C 1
ATOM 1396 O O . ILE B 1 74 ? -7.895 -22.516 -2.262 1 98.19 74 ILE B O 1
ATOM 1400 N N . LEU B 1 75 ? -6.98 -20.625 -3.037 1 98.31 75 LEU B N 1
ATOM 1401 C CA . LEU B 1 75 ? -7.141 -21.047 -4.426 1 98.31 75 LEU B CA 1
ATOM 1402 C C . LEU B 1 75 ? -5.871 -21.719 -4.938 1 98.31 75 LEU B C 1
ATOM 1404 O O . LEU B 1 75 ? -5.926 -22.547 -5.852 1 98.31 75 LEU B 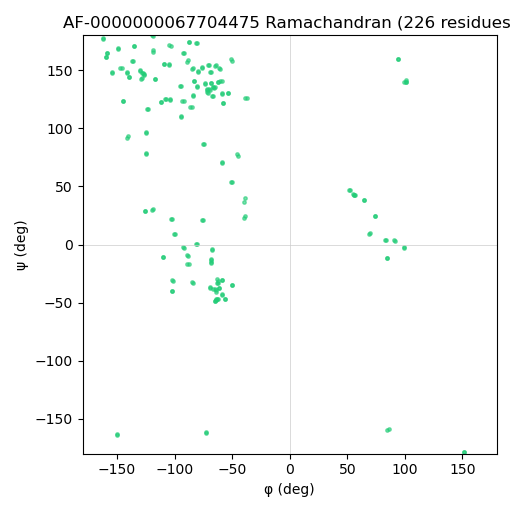O 1
ATOM 1408 N N . MET B 1 76 ? -4.73 -21.312 -4.426 1 98.56 76 MET B N 1
ATOM 1409 C CA . MET B 1 76 ? -3.502 -21.906 -4.926 1 98.56 76 MET B CA 1
ATOM 1410 C C . MET B 1 76 ? -2.658 -22.453 -3.775 1 98.56 76 MET B C 1
ATOM 1412 O O . MET B 1 76 ? -2.668 -21.906 -2.676 1 98.56 76 MET B O 1
ATOM 1416 N N . ASP B 1 77 ? -1.983 -23.531 -4.035 1 98.56 77 ASP B N 1
ATOM 1417 C CA . ASP B 1 77 ? -1.051 -24.203 -3.139 1 98.56 77 ASP B CA 1
ATOM 1418 C C . ASP B 1 77 ? 0.099 -24.828 -3.92 1 98.56 77 ASP B C 1
ATOM 1420 O O . ASP B 1 77 ? -0.047 -25.156 -5.105 1 98.56 77 ASP B O 1
ATOM 1424 N N . ASP B 1 78 ? 1.281 -24.938 -3.209 1 98.69 78 ASP B N 1
ATOM 1425 C CA . ASP B 1 78 ? 2.463 -25.547 -3.809 1 98.69 78 ASP B CA 1
ATOM 1426 C C . ASP B 1 78 ? 2.836 -24.844 -5.117 1 98.69 78 ASP B C 1
ATOM 1428 O O . ASP B 1 78 ? 3.094 -25.516 -6.125 1 98.69 78 ASP B O 1
ATOM 1432 N N . VAL B 1 79 ? 2.77 -23.516 -5.082 1 98.69 79 VAL B N 1
ATOM 1433 C CA . VAL B 1 79 ? 3.139 -22.734 -6.258 1 98.69 79 VAL B CA 1
ATOM 1434 C C . VAL B 1 79 ? 4.652 -22.781 -6.449 1 98.69 79 VAL B C 1
ATOM 1436 O O . VAL B 1 79 ? 5.414 -22.625 -5.488 1 98.69 79 VAL B O 1
ATOM 1439 N N . SER B 1 80 ? 5.023 -23.016 -7.629 1 98.44 80 SER B N 1
ATOM 1440 C CA . SER B 1 80 ? 6.441 -23.094 -7.969 1 98.44 80 SER B CA 1
ATOM 1441 C C . SER B 1 80 ? 6.719 -22.453 -9.32 1 98.44 80 SER B C 1
ATOM 1443 O O . SER B 1 80 ? 6.715 -23.125 -10.352 1 98.44 80 SER B O 1
ATOM 1445 N N . CYS B 1 81 ? 7.035 -21.219 -9.266 1 98.69 81 CYS B N 1
ATOM 1446 C CA . CYS B 1 81 ? 7.406 -20.5 -10.477 1 98.69 81 CYS B CA 1
ATOM 1447 C C . CYS B 1 81 ? 8.898 -20.625 -10.75 1 98.69 81 CYS B C 1
ATOM 1449 O O . CYS B 1 81 ? 9.688 -20.828 -9.828 1 98.69 81 CYS B O 1
ATOM 1451 N N . THR B 1 82 ? 9.305 -20.406 -12 1 97.75 82 THR B N 1
ATOM 1452 C CA . THR B 1 82 ? 10.703 -20.281 -12.383 1 97.75 82 THR B CA 1
ATOM 1453 C C . THR B 1 82 ? 11.164 -18.828 -12.281 1 97.75 82 THR B C 1
ATOM 1455 O O . THR B 1 82 ? 12.359 -18.547 -12.266 1 97.75 82 THR B O 1
ATOM 1458 N N . GLY B 1 83 ? 10.219 -17.969 -12.219 1 96.81 83 GLY B N 1
ATOM 1459 C CA . GLY B 1 83 ? 10.508 -16.547 -12.219 1 96.81 83 GLY B CA 1
ATOM 1460 C C . GLY B 1 83 ? 10.336 -15.898 -13.586 1 96.81 83 GLY B C 1
ATOM 1461 O O . GLY B 1 83 ? 10.352 -14.672 -13.703 1 96.81 83 GLY B O 1
ATOM 1462 N N . ARG B 1 84 ? 9.992 -16.703 -14.641 1 95.75 84 ARG B N 1
ATOM 1463 C CA . ARG B 1 84 ? 9.914 -16.188 -16 1 95.75 84 ARG B CA 1
ATOM 1464 C C . ARG B 1 84 ? 8.469 -16.141 -16.484 1 95.75 84 ARG B C 1
ATOM 1466 O O . ARG B 1 84 ? 8.18 -15.547 -17.531 1 95.75 84 ARG B O 1
ATOM 1473 N N . GLU B 1 85 ? 7.582 -16.766 -15.719 1 97.88 85 GLU B N 1
ATOM 1474 C CA . GLU B 1 85 ? 6.172 -16.766 -16.094 1 97.88 85 GLU B CA 1
ATOM 1475 C C . GLU B 1 85 ? 5.613 -15.352 -16.156 1 97.88 85 GLU B C 1
ATOM 1477 O O . GLU B 1 85 ? 6.023 -14.492 -15.375 1 97.88 85 GLU B O 1
ATOM 1482 N N . SER B 1 86 ? 4.586 -15.094 -17.016 1 95.56 86 SER B N 1
ATOM 1483 C CA . SER B 1 86 ? 3.936 -13.797 -17.141 1 95.56 86 SER B CA 1
ATOM 1484 C C . SER B 1 86 ? 2.844 -13.625 -16.078 1 95.56 86 SER B C 1
ATOM 1486 O O . SER B 1 86 ? 2.582 -12.508 -15.633 1 95.56 86 SER B O 1
ATOM 1488 N N . LYS B 1 87 ? 2.275 -14.773 -15.805 1 97.62 87 LYS B N 1
ATOM 1489 C CA . LYS B 1 87 ? 1.177 -14.766 -14.844 1 97.62 87 LYS B CA 1
ATOM 1490 C C . LYS B 1 87 ? 1.375 -15.828 -13.773 1 97.62 87 LYS B C 1
ATOM 1492 O O . LYS B 1 87 ? 1.889 -16.922 -14.055 1 97.62 87 LYS B O 1
ATOM 1497 N N . LEU B 1 88 ? 0.835 -15.508 -12.555 1 98.38 88 LEU B N 1
ATOM 1498 C CA . LEU B 1 88 ? 0.924 -16.453 -11.445 1 98.38 88 LEU B CA 1
ATOM 1499 C C . LEU B 1 88 ? 0.182 -17.75 -11.766 1 98.38 88 LEU B C 1
ATOM 1501 O O . LEU B 1 88 ? 0.629 -18.828 -11.391 1 98.38 88 LEU B O 1
ATOM 1505 N N . SER B 1 89 ? -0.904 -17.625 -12.523 1 97.94 89 SER B N 1
ATOM 1506 C CA . SER B 1 89 ? -1.73 -18.797 -12.844 1 97.94 89 SER B CA 1
ATOM 1507 C C . SER B 1 89 ? -0.988 -19.766 -13.766 1 97.94 89 SER B C 1
ATOM 1509 O O . SER B 1 89 ? -1.408 -20.906 -13.93 1 97.94 89 SER B O 1
ATOM 1511 N N . GLU B 1 90 ? 0.074 -19.297 -14.352 1 98 90 GLU B N 1
ATOM 1512 C CA . GLU B 1 90 ? 0.843 -20.125 -15.289 1 98 90 GLU B CA 1
ATOM 1513 C C . GLU B 1 90 ? 1.918 -20.922 -14.562 1 98 90 GLU B C 1
ATOM 1515 O O . GLU B 1 90 ? 2.541 -21.812 -15.148 1 98 90 GLU B O 1
ATOM 1520 N N . CYS B 1 91 ? 2.133 -20.641 -13.32 1 98.56 91 CYS B N 1
ATOM 1521 C CA . CYS B 1 91 ? 3.107 -21.391 -12.531 1 98.56 91 CYS B CA 1
ATOM 1522 C C . CYS B 1 91 ? 2.553 -22.75 -12.133 1 98.56 91 CYS B C 1
ATOM 1524 O O . CYS B 1 91 ? 1.338 -22.922 -12.023 1 98.56 91 CYS B O 1
ATOM 1526 N N . ARG B 1 92 ? 3.486 -23.656 -11.945 1 98.31 92 ARG B N 1
ATOM 1527 C CA . ARG B 1 92 ? 3.055 -24.938 -11.414 1 98.31 92 ARG B CA 1
ATOM 1528 C C . ARG B 1 92 ? 2.404 -24.781 -10.047 1 98.31 92 ARG B C 1
ATOM 1530 O O . ARG B 1 92 ? 2.889 -24.016 -9.211 1 98.31 92 ARG B O 1
ATOM 1537 N N . HIS B 1 93 ? 1.325 -25.547 -9.812 1 98.31 93 HIS B N 1
ATOM 1538 C CA . HIS B 1 93 ? 0.631 -25.562 -8.531 1 98.31 93 HIS B CA 1
ATOM 1539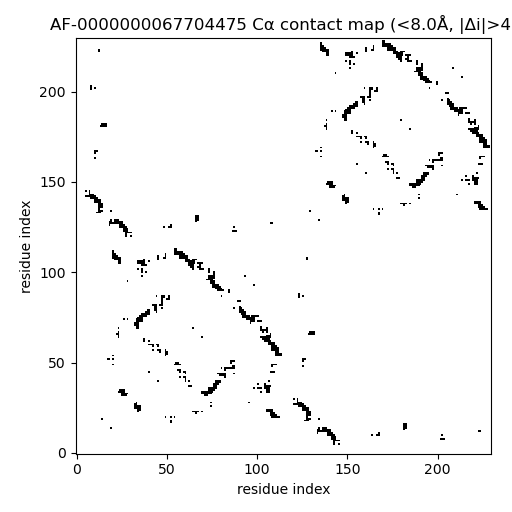 C C . HIS B 1 93 ? -0.249 -26.797 -8.391 1 98.31 93 HIS B C 1
ATOM 1541 O O . HIS B 1 93 ? -0.423 -27.562 -9.352 1 98.31 93 HIS B O 1
ATOM 1547 N N . SER B 1 94 ? -0.886 -27 -7.305 1 98.25 94 SER B N 1
ATOM 1548 C CA . SER B 1 94 ? -1.613 -28.219 -6.977 1 98.25 94 SER B CA 1
ATOM 1549 C C . SER B 1 94 ? -2.992 -28.234 -7.629 1 98.25 94 SER B C 1
ATOM 1551 O O . SER B 1 94 ? -3.734 -29.219 -7.5 1 98.25 94 SER B O 1
ATOM 1553 N N . GLY B 1 95 ? -3.355 -27.266 -8.344 1 97.62 95 GLY B N 1
ATOM 1554 C CA . GLY B 1 95 ? -4.699 -27.094 -8.867 1 97.62 95 GLY B CA 1
ATOM 1555 C C . GLY B 1 95 ? -5.527 -26.094 -8.078 1 97.62 95 GLY B C 1
ATOM 1556 O O . GLY B 1 95 ? -5.441 -26.047 -6.852 1 97.62 95 GLY B O 1
ATOM 1557 N N . PHE B 1 96 ? -6.285 -25.312 -8.797 1 97.19 96 PHE B N 1
ATOM 1558 C CA . PHE B 1 96 ? -7.105 -24.312 -8.125 1 97.19 96 PHE B CA 1
ATOM 1559 C C . PHE B 1 96 ? -8.07 -24.969 -7.145 1 97.19 96 PHE B C 1
ATOM 1561 O O . PHE B 1 96 ? -8.758 -25.938 -7.5 1 97.19 96 PHE B O 1
ATOM 1568 N N . GLY B 1 97 ? -8.086 -24.469 -5.938 1 97.25 97 GLY B N 1
ATOM 1569 C CA . GLY B 1 97 ? -9 -24.984 -4.934 1 97.25 97 GLY B CA 1
ATOM 1570 C C . GLY B 1 97 ? -8.477 -26.203 -4.207 1 97.25 97 GLY B C 1
ATOM 1571 O O . GLY B 1 97 ? -9.062 -26.641 -3.215 1 97.25 97 GLY B O 1
ATOM 1572 N N . SER B 1 98 ? -7.406 -26.766 -4.715 1 98.19 98 SER B N 1
ATOM 1573 C CA . SER B 1 98 ? -6.766 -27.906 -4.074 1 98.19 98 SER B CA 1
ATOM 1574 C C . SER B 1 98 ? -5.633 -27.469 -3.154 1 98.19 98 SER B C 1
ATOM 1576 O O . SER B 1 98 ? -4.594 -27 -3.625 1 98.19 98 SER B O 1
ATOM 1578 N N . HIS B 1 99 ? -5.902 -27.641 -1.848 1 97.75 99 HIS B N 1
ATOM 1579 C CA . HIS B 1 99 ? -4.91 -27.188 -0.883 1 97.75 99 HIS B CA 1
ATOM 1580 C C . HIS B 1 99 ? -5.074 -27.891 0.459 1 97.75 99 HIS B C 1
ATOM 1582 O O . HIS B 1 99 ? -6.121 -28.484 0.726 1 97.75 99 HIS B O 1
ATOM 1588 N N . ASN B 1 100 ? -4.066 -27.797 1.306 1 98.38 100 ASN B N 1
ATOM 1589 C CA . ASN B 1 100 ? -4.086 -28.266 2.684 1 98.38 100 ASN B CA 1
ATOM 1590 C C . ASN B 1 100 ? -3.703 -27.172 3.668 1 98.38 100 ASN B C 1
ATOM 1592 O O . ASN B 1 100 ? -3.115 -27.438 4.715 1 98.38 100 ASN B O 1
ATOM 1596 N N . CYS B 1 101 ? -3.967 -25.969 3.316 1 98.31 101 CYS B N 1
ATOM 1597 C CA . CYS B 1 101 ? -3.547 -24.812 4.094 1 98.31 101 CYS B CA 1
ATOM 1598 C C . CYS B 1 101 ? -4.727 -24.203 4.844 1 98.31 101 CYS B C 1
ATOM 1600 O O . CYS B 1 101 ? -5.883 -24.453 4.5 1 98.31 101 CYS B O 1
ATOM 1602 N N . GLY B 1 102 ? -4.422 -23.516 5.957 1 97.44 102 GLY B N 1
ATOM 1603 C CA . GLY B 1 102 ? -5.301 -22.516 6.539 1 97.44 102 GLY B CA 1
ATOM 1604 C C . GLY B 1 102 ? -4.859 -21.094 6.258 1 97.44 102 GLY B C 1
ATOM 1605 O O . GLY B 1 102 ? -3.75 -20.875 5.77 1 97.44 102 GLY B O 1
ATOM 1606 N N . HIS B 1 103 ? -5.719 -20.172 6.605 1 96.5 103 HIS B N 1
ATOM 1607 C CA . HIS B 1 103 ? -5.445 -18.766 6.273 1 96.5 103 HIS B CA 1
ATOM 1608 C C . HIS B 1 103 ? -4.266 -18.234 7.078 1 96.5 103 HIS B C 1
ATOM 1610 O O . HIS B 1 103 ? -3.723 -17.172 6.762 1 96.5 103 HIS B O 1
ATOM 1616 N N . SER B 1 104 ? -3.826 -18.953 8.133 1 96 104 SER B N 1
ATOM 1617 C CA . SER B 1 104 ? -2.602 -18.562 8.82 1 96 104 SER B CA 1
ATOM 1618 C C . SER B 1 104 ? -1.38 -18.75 7.93 1 96 104 SER B C 1
ATOM 1620 O O . SER B 1 104 ? -0.29 -18.266 8.25 1 96 104 SER B O 1
ATOM 1622 N N . GLU B 1 105 ? -1.576 -19.312 6.738 1 97.75 105 GLU B N 1
ATOM 1623 C CA . GLU B 1 105 ? -0.5 -19.594 5.797 1 97.75 105 GLU B CA 1
ATOM 1624 C C . GLU B 1 105 ? -0.687 -18.828 4.4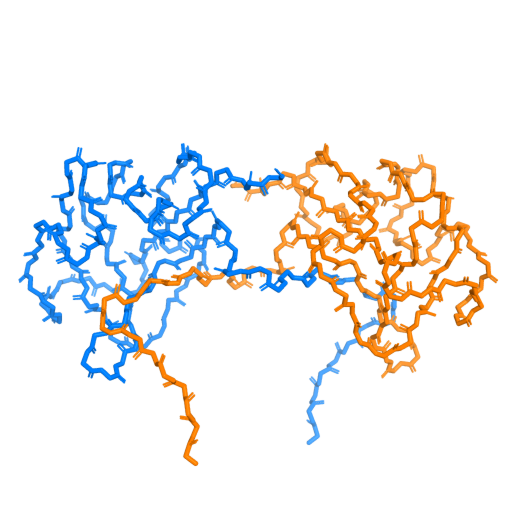92 1 97.75 105 GLU B C 1
ATOM 1626 O O . GLU B 1 105 ? -0.224 -19.266 3.436 1 97.75 105 GLU B O 1
ATOM 1631 N N . ASP B 1 106 ? -1.273 -17.734 4.617 1 96.62 106 ASP B N 1
ATOM 1632 C CA . ASP B 1 106 ? -1.445 -16.938 3.414 1 96.62 106 ASP B CA 1
ATOM 1633 C C . ASP B 1 106 ? -0.125 -16.297 2.986 1 96.62 106 ASP B C 1
ATOM 1635 O O . ASP B 1 106 ? 0.608 -15.758 3.818 1 96.62 106 ASP B O 1
ATOM 1639 N N . ALA B 1 107 ? 0.105 -16.312 1.705 1 97.62 107 ALA B N 1
ATOM 1640 C CA . ALA B 1 107 ? 1.336 -15.789 1.123 1 97.62 107 ALA B CA 1
ATOM 1641 C C . ALA B 1 107 ? 1.231 -14.281 0.897 1 97.62 107 ALA B C 1
ATOM 1643 O O . ALA B 1 107 ? 0.138 -13.758 0.679 1 97.62 107 ALA B O 1
ATOM 1644 N N . GLY B 1 108 ? 2.359 -13.664 0.953 1 94.5 108 GLY B N 1
ATOM 1645 C CA . GLY B 1 108 ? 2.461 -12.25 0.642 1 94.5 108 GLY B CA 1
ATOM 1646 C C . GLY B 1 108 ? 3.643 -11.914 -0.247 1 94.5 108 GLY B C 1
ATOM 1647 O O . GLY B 1 108 ? 4.461 -12.789 -0.552 1 94.5 108 GLY B O 1
ATOM 1648 N N . VAL B 1 109 ? 3.625 -10.633 -0.705 1 93.12 109 VAL B N 1
ATOM 1649 C CA . VAL B 1 109 ? 4.762 -10.141 -1.48 1 93.12 109 VAL B CA 1
ATOM 1650 C C . VAL B 1 109 ? 5.062 -8.695 -1.1 1 93.12 109 VAL B C 1
ATOM 1652 O O . VAL B 1 109 ? 4.172 -7.965 -0.657 1 93.12 109 VAL B O 1
ATOM 1655 N N . ILE B 1 110 ? 6.293 -8.375 -1.177 1 83.38 110 ILE B N 1
ATOM 1656 C CA . ILE B 1 110 ? 6.762 -6.992 -1.121 1 83.38 110 ILE B CA 1
ATOM 1657 C C . ILE B 1 110 ? 7.59 -6.676 -2.365 1 83.38 110 ILE B C 1
ATOM 1659 O O . ILE B 1 110 ? 8.617 -7.316 -2.613 1 83.38 110 ILE B O 1
ATOM 1663 N N . CYS B 1 111 ? 7.051 -5.77 -3.09 1 86.12 111 CYS B N 1
ATOM 1664 C CA . CYS B 1 111 ? 7.738 -5.297 -4.285 1 86.12 111 CYS B CA 1
ATOM 1665 C C . CYS B 1 111 ? 8.266 -3.879 -4.09 1 86.12 111 CYS B C 1
ATOM 1667 O O . CYS B 1 111 ? 7.77 -3.143 -3.232 1 86.12 111 CYS B O 1
ATOM 1669 N N . GLN B 1 112 ? 9.359 -3.605 -4.934 1 75.38 112 GLN B N 1
ATOM 1670 C CA . GLN B 1 112 ? 9.742 -2.203 -5.047 1 75.38 112 GLN B CA 1
ATOM 1671 C C . GLN B 1 112 ? 8.641 -1.381 -5.711 1 75.38 112 GLN B C 1
ATOM 1673 O O . GLN B 1 112 ? 7.984 -1.851 -6.641 1 75.38 112 GLN B O 1
ATOM 1678 N N . GLU B 1 113 ? 8.352 -0.2 -5.141 1 66.5 113 GLU B N 1
ATOM 1679 C CA . GLU B 1 113 ? 7.41 0.704 -5.793 1 66.5 113 GLU B CA 1
ATOM 1680 C C . GLU B 1 113 ? 8.023 1.333 -7.043 1 66.5 113 GLU B C 1
ATOM 1682 O O . GLU B 1 113 ? 9.234 1.564 -7.094 1 66.5 113 GLU B O 1
ATOM 1687 N N . ILE B 1 114 ? 7.238 1.266 -8.133 1 56.41 114 ILE B N 1
ATOM 1688 C CA . ILE B 1 114 ? 7.766 2.014 -9.266 1 56.41 114 ILE B CA 1
ATOM 1689 C C . ILE B 1 114 ? 7.559 3.51 -9.039 1 56.41 114 ILE B C 1
ATOM 1691 O O . ILE B 1 114 ? 6.434 3.961 -8.812 1 56.41 114 ILE B O 1
ATOM 1695 N N . ILE B 1 115 ? 8.414 4.223 -8.391 1 44.62 115 ILE B N 1
ATOM 1696 C CA . ILE B 1 115 ? 8.359 5.68 -8.336 1 44.62 115 ILE B CA 1
ATOM 1697 C C . ILE B 1 115 ? 8.398 6.25 -9.75 1 44.62 115 ILE B C 1
ATOM 1699 O O . ILE B 1 115 ? 9.141 5.762 -10.602 1 44.62 115 ILE B O 1
#

Nearest PDB structures (foldseek):
  8wzs-assembly1_A  TM=9.638E-01  e=5.940E-15  Homo sapiens
  8xmk-assembly1_E  TM=8.784E-01  e=4.983E-14  Homo sapiens
  7bzz-assembly2_D  TM=9.162E-01  e=2.236E-13  Mus musculus
  7c00-assembly1_A  TM=9.214E-01  e=3.465E-13  Homo sapiens
  8xmp-assembly1_F  TM=8.773E-01  e=8.319E-13  Homo sapiens

pLDDT: mean 88.16, std 15.41, range [27.5, 98.69]

Solvent-accessible surface area (backbone atoms only — not comparable to full-atom value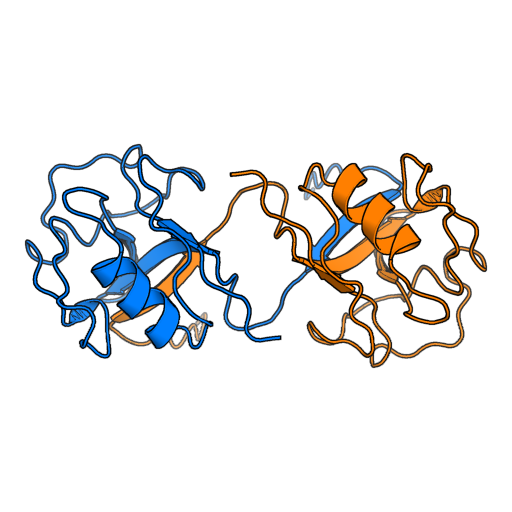s): 11929 Å² total; per-residue (Å²): 126,85,77,72,82,74,53,80,54,37,71,49,36,46,56,67,54,91,45,55,46,37,19,19,40,30,39,27,50,92,90,40,65,17,30,30,35,31,52,73,51,36,61,36,43,26,33,15,47,20,53,58,57,65,34,30,58,58,73,44,39,44,47,59,16,70,34,46,64,68,68,79,52,54,30,40,18,53,42,51,43,87,42,75,53,72,40,65,72,73,32,48,54,64,41,79,62,38,67,91,70,59,46,65,26,20,20,25,32,34,29,33,71,70,124,127,84,78,73,82,76,52,81,55,38,71,49,37,48,55,66,54,90,46,56,47,37,19,20,40,30,39,27,50,91,91,40,65,14,28,29,34,30,51,72,52,34,59,35,43,26,34,15,48,20,52,59,58,66,35,30,59,57,72,43,38,46,46,58,16,71,35,47,62,68,67,79,50,55,30,39,17,53,42,52,43,88,44,76,52,70,41,65,74,71,32,48,52,66,39,81,60,38,67,92,70,58,45,65,28,20,18,26,31,33,29,34,71,70,122

Radius of gyration: 19.22 Å; Cα contacts (8 Å, |Δi|>4): 629; chains: 2; bounding box: 37×56×34 Å

Secondary structure (DSSP, 8-state):
-----PPTT-EEEE--SSS-SEEEEEEEETTEEEEEB-TT--HHHHHHHHHHTT---EEE---TTTT----S-EEE-S-B--S--SSGGGSB-S-TT-----GGGB-EEEE----/-----PPTT-EEEE--SSS-SEEEEEEEETTEEEEEB-TT--HHHHHHHHHHTT---EEE---TTTT----S-EEE-S-B--S--SSGGGSB-S-TT-----GGGB-EEEE----

InterPro domains:
  IPR001190 SRCR domain [PF00530] (16-112)
  IPR001190 SRCR domain [PR00258] (12-28)
  IPR001190 SRCR domain [PR00258] (31-42)
  IPR001190 SRCR domain [PR00258] (46-56)
  IPR001190 SRCR domain [PR00258] (77-91)
  IPR001190 SRCR domain [PR00258] (100-112)
  IPR001190 SRCR domain [PS00420] (17-54)
  IPR001190 SRCR domain [PS50287] (11-112)
  IPR001190 SRCR domain [SM00202] (11-112)
  IPR036772 SRCR-like domain superfamily [G3DSA:3.10.250.10] (3-114)
  IPR036772 SRCR-like domain superfamily [SSF56487] (9-113)

Foldseek 3Di:
DPPPVDDPPDDDDDDPQLDALKAFDWDDDPHDIAFEFCAVPWQLLQLLVCQLSVFAHWDTKDWQCPRHFDDDAHFWAPWDHPNPDNHSVPTDTPGTRDDDDHRSTTMMTHTHGPD/DPPPVDDPPDDDDDDPQLDALKAFDWDDDPHDIAFEFCAVPWQLLLLLVCQLSVFAHWDTKDWQCPRHFDDDAHFWAPWDHPNPDNHSVPTDTPGTRDDDDHSSTTMMTHTHGPD

Organism: Oreochromis niloticus (NCBI:txid8128)